Protein AF-A0A1G4Z8F6-F1 (afdb_monomer)

Radius of gyration: 38.04 Å; Cα contacts (8 Å, |Δi|>4): 157; chains: 1; bounding box: 76×49×114 Å

pLDDT: mean 83.74, std 16.03, range [34.31, 98.31]

Foldseek 3Di:
DDDDDDPPPPVPVVVVVLPPDDDPLRVLLVQLVVLVVVLVVQLVPLPPQVPDPLNVVCLVQADDDLVNPCLVVNLPFQAADDQSNLVSLVVVLVSCVVSLVSSLVSCVSNDVQSNVLSVVLNVQLVVLSVCSSVVVDGSSRSRVVVNVSVVVNVVSVVVVVVVSVVVSVVVSVVRVVVSVVVVVVVVVVVVVVVVVVVVVVVCVVVCPPWDWDWDDDDPDIDIDTD

Sequence (226 aa):
MISKRWWVGVFTLVSIALGGCATQAQRQFEHVQVQYQSALRTLGSCDPMDRSQALHRLKERFIVEADDPRVVEKLSLGAYATEQEAKDLIDISILRKPCDKLAIEAFSKVHPQYVVSLARIFSEADADLAKAINKDLTIGEVNQRTVDRLNAWQTEFAQIGQQIQSQLNHAHQDELLQRQNSARAVQNWAYQQQVLENQRQLSNATARPTTTNCHYIGNSFRCTHY

Mean predicted aligned error: 12.52 Å

Nearest PDB structures (foldseek):
  7sqc-assembly1_1V  TM=4.375E-01  e=7.684E+00  Chlamydomonas reinhardtii

Secondary structure (DSSP, 8-state):
-----SSSSSTTSTTTTTTSS--HHHHHHHHHHHHHHHHHHHHHT--SSTT-HHHHHHTTTS--STT-TTHHHHHT--PPPPHHHHHHHHHHHHHHHHHHHHHHHHHHTT-HHHHHHHHHHHHHHHHHHHHHHTTSS-HHHHHHHHHHHHHHHHHHHHHHHHHHHHHHHHHHHHHHHHHHHHHHHHHHHHHHHHHHHHHHHHHHHH-----EEEEEETTEEEEEE-

Structure (mmCIF, N/CA/C/O backbone):
data_AF-A0A1G4Z8F6-F1
#
_entry.id   AF-A0A1G4Z8F6-F1
#
loop_
_atom_site.group_PDB
_atom_site.id
_atom_site.type_symbol
_atom_site.label_atom_id
_atom_site.label_alt_id
_atom_site.label_comp_id
_atom_site.label_asym_id
_atom_site.label_entity_id
_atom_site.label_seq_id
_atom_site.pdbx_PDB_ins_code
_atom_site.Cartn_x
_atom_site.Cartn_y
_atom_site.Cartn_z
_atom_site.occupancy
_atom_site.B_iso_or_equiv
_atom_site.auth_seq_id
_atom_site.auth_comp_id
_atom_site.auth_asym_id
_atom_site.auth_atom_id
_atom_site.pdbx_PDB_model_num
ATOM 1 N N . MET A 1 1 ? 14.561 20.972 -73.703 1.00 36.50 1 MET A N 1
ATOM 2 C CA . MET A 1 1 ? 14.616 21.644 -72.384 1.00 36.50 1 MET A CA 1
ATOM 3 C C . MET A 1 1 ? 13.630 20.973 -71.432 1.00 36.50 1 MET A C 1
ATOM 5 O O . MET A 1 1 ? 12.502 21.426 -71.334 1.00 36.50 1 MET A O 1
ATOM 9 N N . ILE A 1 2 ? 14.012 19.872 -70.773 1.00 38.53 2 ILE A N 1
ATOM 10 C CA . ILE A 1 2 ? 13.225 19.233 -69.700 1.00 38.53 2 ILE A CA 1
ATOM 11 C C . ILE A 1 2 ? 14.199 18.633 -68.669 1.00 38.53 2 ILE A C 1
ATOM 13 O O . ILE A 1 2 ? 15.204 18.035 -69.042 1.00 38.53 2 ILE A O 1
ATOM 17 N N . SER A 1 3 ? 13.827 18.762 -67.392 1.00 36.28 3 SER A N 1
ATOM 18 C CA . SER A 1 3 ? 14.331 18.074 -66.188 1.00 36.28 3 SER A CA 1
ATOM 19 C C . SER A 1 3 ? 15.437 18.755 -65.357 1.00 36.28 3 SER A C 1
ATOM 21 O O . SER A 1 3 ? 16.631 18.548 -65.518 1.00 36.28 3 SER A O 1
ATOM 23 N N . LYS A 1 4 ? 14.996 19.526 -64.355 1.00 44.16 4 LYS A N 1
ATOM 24 C CA . LYS A 1 4 ? 15.721 19.805 -63.101 1.00 44.16 4 LYS A CA 1
ATOM 25 C C . LYS A 1 4 ? 14.684 20.042 -62.005 1.00 44.16 4 LYS A C 1
ATOM 27 O O . LYS A 1 4 ? 14.339 21.193 -61.754 1.00 44.16 4 LYS A O 1
ATOM 32 N N . ARG A 1 5 ? 14.098 18.985 -61.414 1.00 44.38 5 ARG A N 1
ATOM 33 C CA . ARG A 1 5 ? 13.187 19.169 -60.260 1.00 44.38 5 ARG A CA 1
ATOM 34 C C . ARG A 1 5 ? 12.750 17.923 -59.467 1.00 44.38 5 ARG A C 1
ATOM 36 O O . ARG A 1 5 ? 11.612 17.900 -59.042 1.00 44.38 5 ARG A O 1
ATOM 43 N N . TRP A 1 6 ? 13.576 16.892 -59.251 1.00 34.31 6 TRP A N 1
ATOM 44 C CA . TRP A 1 6 ? 13.072 15.665 -58.578 1.00 34.31 6 TRP A CA 1
ATOM 45 C C . TRP A 1 6 ? 14.003 14.966 -57.565 1.00 34.31 6 TRP A C 1
ATOM 47 O O . TRP A 1 6 ? 13.773 13.807 -57.257 1.00 34.31 6 TRP A O 1
ATOM 57 N N . TRP A 1 7 ? 15.018 15.630 -56.992 1.00 35.62 7 TRP A N 1
ATOM 58 C CA . TRP A 1 7 ? 15.974 14.939 -56.093 1.00 35.62 7 TRP A CA 1
ATOM 59 C C . TRP A 1 7 ? 16.218 15.559 -54.707 1.00 35.62 7 TRP A C 1
ATOM 61 O O . TRP A 1 7 ? 17.069 15.072 -53.976 1.00 35.62 7 TRP A O 1
ATOM 71 N N . VAL A 1 8 ? 15.463 16.584 -54.291 1.00 40.06 8 VAL A N 1
ATOM 72 C CA . VAL A 1 8 ? 15.670 17.225 -52.966 1.00 40.06 8 VAL A CA 1
ATOM 73 C C . VAL A 1 8 ? 14.607 16.831 -51.924 1.00 40.06 8 VAL A C 1
ATOM 75 O O . VAL A 1 8 ? 14.791 17.067 -50.739 1.00 40.06 8 VAL A O 1
ATOM 78 N N . GLY A 1 9 ? 13.516 16.164 -52.320 1.00 35.66 9 GLY A N 1
ATOM 79 C CA . GLY A 1 9 ? 12.379 15.903 -51.420 1.00 35.66 9 GLY A CA 1
ATOM 80 C C . GLY A 1 9 ? 12.461 14.651 -50.535 1.00 35.66 9 GLY A C 1
ATOM 81 O O . GLY A 1 9 ? 11.675 14.534 -49.603 1.00 35.66 9 GLY A O 1
ATOM 82 N N . VAL A 1 10 ? 13.371 13.707 -50.802 1.00 43.31 10 VAL A N 1
ATOM 83 C CA . VAL A 1 10 ? 13.348 12.387 -50.129 1.00 43.31 10 VAL A CA 1
ATOM 84 C C . VAL A 1 10 ? 14.277 12.319 -48.909 1.00 43.31 10 VAL A C 1
ATOM 86 O O . VAL A 1 10 ? 14.030 11.546 -47.988 1.00 43.31 10 VAL A O 1
ATOM 89 N N . PHE A 1 11 ? 15.303 13.172 -48.829 1.00 40.84 11 PHE A N 1
ATOM 90 C CA . PHE A 1 11 ? 16.294 13.097 -47.747 1.00 40.84 11 PHE A CA 1
ATOM 91 C C . PHE A 1 11 ? 15.869 13.765 -46.426 1.00 40.84 11 PHE A C 1
ATOM 93 O O . PHE A 1 11 ? 16.510 13.541 -45.405 1.00 40.84 11 PHE A O 1
ATOM 100 N N . THR A 1 12 ? 14.784 14.547 -46.401 1.00 42.94 12 THR A N 1
ATOM 101 C CA . THR A 1 12 ? 14.358 15.295 -45.197 1.00 42.94 12 THR A CA 1
ATOM 102 C C . THR A 1 12 ? 13.300 14.572 -44.350 1.00 42.94 12 THR A C 1
ATOM 104 O O . THR A 1 12 ? 13.063 14.964 -43.212 1.00 42.94 12 THR A O 1
ATOM 107 N N . LEU A 1 13 ? 12.683 13.497 -44.858 1.00 39.25 13 LEU A N 1
ATOM 108 C CA . LEU A 1 13 ? 11.606 12.770 -44.162 1.00 39.25 13 LEU A CA 1
ATOM 109 C C . LEU A 1 13 ? 12.101 11.666 -43.210 1.00 39.25 13 LEU A C 1
ATOM 111 O O . LEU A 1 13 ? 11.381 11.291 -42.288 1.00 39.25 13 LEU A O 1
ATOM 115 N N . VAL A 1 14 ? 13.336 11.177 -43.366 1.00 44.25 14 VAL A N 1
ATOM 116 C CA . VAL A 1 14 ? 13.886 10.100 -42.514 1.00 44.25 14 VAL A CA 1
ATOM 117 C C . VAL A 1 14 ? 14.400 10.631 -41.166 1.00 44.25 14 VAL A C 1
ATOM 119 O O . VAL A 1 14 ? 14.353 9.924 -40.162 1.00 44.25 14 VAL A O 1
ATOM 122 N N . SER A 1 15 ? 14.804 11.902 -41.094 1.00 44.25 15 SER A N 1
ATOM 123 C CA . SER A 1 15 ? 15.372 12.495 -39.872 1.00 44.25 15 SER A CA 1
ATOM 124 C C . SER A 1 15 ? 14.336 12.830 -38.787 1.00 44.25 15 SER A C 1
ATOM 126 O O . SER A 1 15 ? 14.709 13.016 -37.634 1.00 44.25 15 SER A O 1
ATOM 128 N N . ILE A 1 16 ? 13.039 12.878 -39.119 1.00 47.28 16 ILE A N 1
ATOM 129 C CA . ILE A 1 16 ? 11.958 13.194 -38.163 1.00 47.28 16 ILE A CA 1
ATOM 130 C C . ILE A 1 16 ? 11.390 11.919 -37.504 1.00 47.28 16 ILE A C 1
ATOM 132 O O . ILE A 1 16 ? 10.868 11.972 -36.392 1.00 47.28 16 ILE A O 1
ATOM 136 N N . ALA A 1 17 ? 11.564 10.744 -38.119 1.00 44.25 17 ALA A N 1
ATOM 137 C CA . ALA A 1 17 ? 11.010 9.487 -37.607 1.00 44.25 17 ALA A CA 1
ATOM 138 C C . ALA A 1 17 ? 11.728 8.938 -36.354 1.00 44.25 17 ALA A C 1
ATOM 140 O O . ALA A 1 17 ? 11.161 8.122 -35.632 1.00 44.25 17 ALA A O 1
ATOM 141 N N . LEU A 1 18 ? 12.954 9.387 -36.062 1.00 49.19 18 LEU A N 1
ATOM 142 C CA . LEU A 1 18 ? 13.759 8.857 -34.950 1.00 49.19 18 LEU A CA 1
ATOM 143 C C . LEU A 1 18 ? 13.675 9.688 -33.657 1.00 49.19 18 LEU A C 1
ATOM 145 O O . LEU A 1 18 ? 14.101 9.210 -32.607 1.00 49.19 18 LEU A O 1
ATOM 149 N N . GLY A 1 19 ? 13.108 10.900 -33.709 1.00 49.31 19 GLY A N 1
ATOM 150 C CA . GLY A 1 19 ? 13.048 11.821 -32.563 1.00 49.31 19 GLY A CA 1
ATOM 151 C C . GLY A 1 19 ? 11.685 11.947 -31.870 1.00 49.31 19 GLY A C 1
ATOM 152 O O . GLY A 1 19 ? 11.619 12.560 -30.811 1.00 49.31 19 GLY A O 1
ATOM 153 N N . GLY A 1 20 ? 10.602 11.409 -32.447 1.00 54.72 20 GLY A N 1
ATOM 154 C CA . GLY A 1 20 ? 9.230 11.761 -32.037 1.00 54.72 20 GLY A CA 1
ATOM 155 C C . GLY A 1 20 ? 8.443 10.719 -31.233 1.00 54.72 20 GLY A C 1
ATOM 156 O O . GLY A 1 20 ? 7.402 11.047 -30.673 1.00 54.72 20 GLY A O 1
ATOM 157 N N . CYS A 1 21 ? 8.894 9.465 -31.155 1.00 73.88 21 CYS A N 1
ATOM 158 C CA . CYS A 1 21 ? 8.175 8.432 -30.407 1.00 73.88 21 CYS A CA 1
ATOM 159 C C . CYS A 1 21 ? 8.712 8.346 -28.979 1.00 73.88 21 CYS A C 1
ATOM 161 O O . CYS A 1 21 ? 9.839 7.872 -28.785 1.00 73.88 21 CYS A O 1
ATOM 163 N N . ALA A 1 22 ? 7.884 8.756 -28.007 1.00 76.25 22 ALA A N 1
ATOM 164 C CA . ALA A 1 22 ? 8.103 8.496 -26.585 1.00 76.25 22 ALA A CA 1
ATOM 165 C C . ALA A 1 22 ? 8.594 7.058 -26.384 1.00 76.25 22 ALA A C 1
ATOM 167 O O . ALA A 1 22 ? 8.079 6.127 -27.019 1.00 76.25 22 ALA A O 1
ATOM 168 N N . THR A 1 23 ? 9.611 6.904 -25.541 1.00 82.12 23 THR A N 1
ATOM 169 C CA . THR A 1 23 ? 10.165 5.591 -25.188 1.00 82.12 23 THR A CA 1
ATOM 170 C C . THR A 1 23 ? 9.077 4.689 -24.617 1.00 82.12 23 THR A C 1
ATOM 172 O O . THR A 1 23 ? 8.078 5.166 -24.068 1.00 82.12 23 THR A O 1
ATOM 175 N N . GLN A 1 24 ? 9.250 3.376 -24.736 1.00 85.31 24 GLN A N 1
ATOM 176 C CA . GLN A 1 24 ? 8.315 2.427 -24.143 1.00 85.31 24 GLN A CA 1
ATOM 177 C C . GLN A 1 24 ? 8.219 2.644 -22.628 1.00 85.31 24 GLN A C 1
ATOM 179 O O . GLN A 1 24 ? 7.116 2.635 -22.085 1.00 85.31 24 GLN A O 1
ATOM 184 N N . ALA A 1 25 ? 9.348 2.934 -21.975 1.00 84.19 25 ALA A N 1
ATOM 185 C CA . ALA A 1 25 ? 9.399 3.264 -20.553 1.00 84.19 25 ALA A CA 1
ATOM 186 C C . ALA A 1 25 ? 8.560 4.508 -20.193 1.00 84.19 25 ALA A C 1
ATOM 188 O O . ALA A 1 25 ? 7.827 4.489 -19.207 1.00 84.19 25 ALA A O 1
ATOM 189 N N . GLN A 1 26 ? 8.588 5.567 -21.013 1.00 83.50 26 GLN A N 1
ATOM 190 C CA . GLN A 1 26 ? 7.748 6.759 -20.802 1.00 83.50 26 GLN A CA 1
ATOM 191 C C . GLN A 1 26 ? 6.253 6.441 -20.922 1.00 83.50 26 GLN A C 1
ATOM 193 O O . GLN A 1 26 ? 5.467 6.857 -20.076 1.00 83.50 26 GLN A O 1
ATOM 198 N N . ARG A 1 27 ? 5.856 5.646 -21.923 1.00 87.88 27 ARG A N 1
ATOM 199 C CA . ARG A 1 27 ? 4.452 5.224 -22.080 1.00 87.88 27 ARG A CA 1
ATOM 200 C C . ARG A 1 27 ? 3.987 4.350 -20.917 1.00 87.88 27 ARG A C 1
ATOM 202 O O . ARG A 1 27 ? 2.854 4.478 -20.464 1.00 87.88 27 ARG A O 1
ATOM 209 N N . GLN A 1 28 ? 4.856 3.464 -20.432 1.00 88.06 28 GLN A N 1
ATOM 210 C CA . GLN A 1 28 ? 4.577 2.643 -19.254 1.00 88.06 28 GLN A CA 1
ATOM 211 C C . GLN A 1 28 ? 4.426 3.500 -17.995 1.00 88.06 28 GLN A C 1
ATOM 213 O O . GLN A 1 28 ? 3.513 3.249 -17.214 1.00 88.06 28 GLN A O 1
ATOM 218 N N . PHE A 1 29 ? 5.253 4.534 -17.824 1.00 88.19 29 PHE A N 1
ATOM 219 C CA . PHE A 1 29 ? 5.122 5.469 -16.710 1.00 88.19 29 PHE A CA 1
ATOM 220 C C . PHE A 1 29 ? 3.769 6.191 -16.712 1.00 88.19 29 PHE A C 1
ATOM 222 O O . PHE A 1 29 ? 3.047 6.144 -15.717 1.00 88.19 29 PHE A O 1
ATOM 229 N N . GLU A 1 30 ? 3.393 6.796 -17.842 1.00 87.69 30 GLU A N 1
ATOM 230 C CA . GLU A 1 30 ? 2.097 7.470 -17.992 1.00 87.69 30 GLU A CA 1
ATOM 231 C C . GLU A 1 30 ? 0.934 6.512 -17.712 1.00 87.69 30 GLU A C 1
ATOM 233 O O . GLU A 1 30 ? -0.005 6.851 -16.991 1.00 87.69 30 GLU A O 1
ATOM 238 N N . HIS A 1 31 ? 1.021 5.284 -18.226 1.00 89.75 31 HIS A N 1
ATOM 239 C CA . HIS A 1 31 ? 0.018 4.254 -17.993 1.00 89.75 31 HIS A CA 1
ATOM 240 C C . HIS A 1 31 ? -0.116 3.902 -16.504 1.00 89.75 31 HIS A C 1
ATOM 242 O O . HIS A 1 31 ? -1.227 3.921 -15.973 1.00 89.75 31 HIS A O 1
ATOM 248 N N . VAL A 1 32 ? 0.998 3.646 -15.809 1.00 90.31 32 VAL A N 1
ATOM 249 C CA . VAL A 1 32 ? 1.000 3.357 -14.365 1.00 90.31 32 VAL A CA 1
ATOM 250 C C . VAL A 1 32 ? 0.423 4.530 -13.575 1.00 90.31 32 VAL A C 1
ATOM 252 O O . VAL A 1 32 ? -0.400 4.319 -12.686 1.00 90.31 32 VAL A O 1
ATOM 255 N N . GLN A 1 33 ? 0.790 5.767 -13.914 1.00 90.19 33 GLN A N 1
ATOM 256 C CA . GLN A 1 33 ? 0.286 6.959 -13.234 1.00 90.19 33 GLN A CA 1
ATOM 257 C C . GLN A 1 33 ? -1.235 7.111 -13.395 1.00 90.19 33 GLN A C 1
ATOM 259 O O . GLN A 1 33 ? -1.940 7.365 -12.414 1.00 90.19 33 GLN A O 1
ATOM 264 N N . VAL A 1 34 ? -1.760 6.911 -14.608 1.00 92.69 34 VAL A N 1
ATOM 265 C CA . VAL A 1 34 ? -3.205 6.957 -14.882 1.00 92.69 34 VAL A CA 1
ATOM 266 C C . VAL A 1 34 ? -3.942 5.854 -14.124 1.00 92.69 34 VAL A C 1
ATOM 268 O O . VAL A 1 34 ? -4.975 6.116 -13.500 1.00 92.69 34 VAL A O 1
ATOM 271 N N . GLN A 1 35 ? -3.412 4.629 -14.131 1.00 93.62 35 GLN A N 1
ATOM 272 C CA . GLN A 1 35 ? -3.999 3.514 -13.390 1.00 93.62 35 GLN A CA 1
ATOM 273 C C . GLN A 1 35 ? -3.978 3.763 -11.881 1.00 93.62 35 GLN A C 1
ATOM 275 O O . GLN A 1 35 ? -4.981 3.512 -11.217 1.00 93.62 35 GLN A O 1
ATOM 280 N N . TYR A 1 36 ? -2.886 4.310 -11.345 1.00 92.88 36 TYR A N 1
ATOM 281 C CA . TYR A 1 36 ? -2.763 4.652 -9.931 1.00 92.88 36 TYR A CA 1
ATOM 282 C C .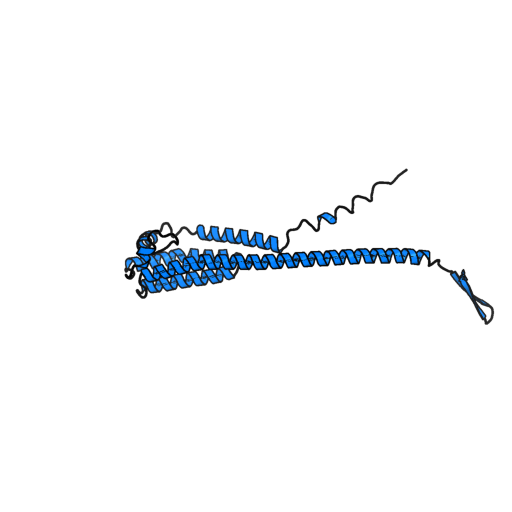 TYR A 1 36 ? -3.791 5.711 -9.515 1.00 92.88 36 TYR A C 1
ATOM 284 O O . TYR A 1 36 ? -4.534 5.515 -8.555 1.00 92.88 36 TYR A O 1
ATOM 292 N N . GLN A 1 37 ? -3.930 6.794 -10.285 1.00 92.69 37 GLN A N 1
ATOM 293 C CA . GLN A 1 37 ? -4.963 7.808 -10.037 1.00 92.69 37 GLN A CA 1
ATOM 294 C C . GLN A 1 37 ? -6.384 7.245 -10.175 1.00 92.69 37 GLN A C 1
ATOM 296 O O . GLN A 1 37 ? -7.298 7.652 -9.456 1.00 92.69 37 GLN A O 1
ATOM 301 N N . SER A 1 38 ? -6.602 6.312 -11.104 1.00 93.06 38 SER A N 1
ATOM 302 C CA . SER A 1 38 ? -7.876 5.599 -11.221 1.00 93.06 38 SER A CA 1
ATOM 303 C C . SER A 1 38 ? -8.148 4.719 -10.000 1.00 93.06 38 SER A C 1
ATOM 305 O O . SER A 1 38 ? -9.281 4.681 -9.521 1.00 93.06 38 SER A O 1
ATOM 307 N N . ALA A 1 39 ? -7.129 4.034 -9.480 1.00 92.56 39 ALA A N 1
ATOM 308 C CA . ALA A 1 39 ? -7.248 3.190 -8.300 1.00 92.56 39 ALA A CA 1
ATOM 309 C C . ALA A 1 39 ? -7.562 4.013 -7.044 1.00 92.56 39 ALA A C 1
ATOM 311 O O . ALA A 1 39 ? -8.483 3.664 -6.310 1.00 92.56 39 ALA A O 1
ATOM 312 N N . LEU A 1 40 ? -6.900 5.161 -6.860 1.00 90.50 40 LEU A N 1
ATOM 313 C CA . LEU A 1 40 ? -7.207 6.097 -5.774 1.00 90.50 40 LEU A CA 1
ATOM 314 C C . LEU A 1 40 ? -8.648 6.617 -5.833 1.00 90.50 40 LEU A C 1
ATOM 316 O O . LEU A 1 40 ? -9.338 6.629 -4.817 1.00 90.50 40 LEU A O 1
ATOM 320 N N . ARG A 1 41 ? -9.137 6.998 -7.021 1.00 89.44 41 ARG A N 1
ATOM 321 C CA . ARG A 1 41 ? -10.541 7.415 -7.196 1.00 89.44 41 ARG A CA 1
ATOM 322 C C . ARG A 1 41 ? -11.521 6.291 -6.876 1.00 89.44 41 ARG A C 1
ATOM 324 O O . ARG A 1 41 ? -12.552 6.540 -6.265 1.00 89.44 41 ARG A O 1
ATOM 331 N N . THR A 1 42 ? -11.186 5.065 -7.270 1.00 87.81 42 THR A N 1
ATOM 332 C CA . THR A 1 42 ? -12.010 3.885 -6.987 1.00 87.81 42 THR A CA 1
ATOM 333 C C . THR A 1 42 ? -12.106 3.645 -5.479 1.00 87.81 42 THR A C 1
ATOM 335 O O . THR A 1 42 ? -13.205 3.468 -4.959 1.00 87.81 42 THR A O 1
ATOM 338 N N . LEU A 1 43 ? -10.980 3.724 -4.765 1.00 84.06 43 LEU A N 1
ATOM 339 C CA . LEU A 1 43 ? -10.944 3.617 -3.308 1.00 84.06 43 LEU A CA 1
ATOM 340 C C . LEU A 1 43 ? -11.783 4.717 -2.637 1.00 84.06 43 LEU A C 1
ATOM 342 O O . LEU A 1 43 ? -12.622 4.410 -1.797 1.00 84.06 43 LEU A O 1
ATOM 346 N N . GLY A 1 44 ? -11.611 5.976 -3.055 1.00 80.94 44 GLY A N 1
ATOM 347 C CA . GLY A 1 44 ? -12.363 7.113 -2.510 1.00 80.94 44 GLY A CA 1
ATOM 348 C C . GLY A 1 44 ? -13.860 7.104 -2.837 1.00 80.94 44 GLY A C 1
ATOM 349 O O . GLY A 1 44 ? -14.631 7.781 -2.174 1.00 80.94 44 GLY A O 1
ATOM 350 N N . SER A 1 45 ? -14.293 6.334 -3.841 1.00 80.06 45 SER A N 1
ATOM 351 C CA . SER A 1 45 ? -15.713 6.190 -4.190 1.00 80.06 45 SER A CA 1
ATOM 352 C C . SER A 1 45 ? -16.466 5.171 -3.331 1.00 80.06 45 SER A C 1
ATOM 354 O O . SER A 1 45 ? -17.685 5.042 -3.463 1.00 80.06 45 SER A O 1
ATOM 356 N N . CYS A 1 46 ? -15.768 4.439 -2.457 1.00 77.38 46 CYS A N 1
ATOM 357 C CA . CYS A 1 46 ? -16.416 3.500 -1.555 1.00 77.38 46 CYS A CA 1
ATOM 358 C C . CYS A 1 46 ? -17.014 4.244 -0.347 1.00 77.38 46 CYS A C 1
ATOM 360 O O . CYS A 1 46 ? -16.397 4.339 0.708 1.00 77.38 46 CYS A O 1
ATOM 362 N N . ASP A 1 47 ? -18.242 4.748 -0.524 1.00 67.06 47 ASP A N 1
ATOM 363 C CA . ASP A 1 47 ? -19.026 5.557 0.434 1.00 67.06 47 ASP A CA 1
ATOM 364 C C . ASP A 1 47 ? -20.018 4.774 1.352 1.00 67.06 47 ASP A C 1
ATOM 366 O O . ASP A 1 47 ? -20.939 5.382 1.899 1.00 67.06 47 ASP A O 1
ATOM 370 N N . PRO A 1 48 ? -19.958 3.436 1.576 1.00 64.38 48 PRO A N 1
ATOM 371 C CA . PRO A 1 48 ? -20.921 2.823 2.497 1.00 64.38 48 PRO A CA 1
ATOM 372 C C . PRO A 1 48 ? -20.621 3.166 3.968 1.00 64.38 48 PRO A C 1
ATOM 374 O O . PRO A 1 48 ? -21.492 3.008 4.822 1.00 64.38 48 PRO A O 1
ATOM 377 N N . MET A 1 49 ? -19.400 3.622 4.275 1.00 69.94 49 MET A N 1
ATOM 378 C CA . MET A 1 49 ? -18.929 3.832 5.645 1.00 69.94 49 MET A CA 1
ATOM 379 C C . MET A 1 49 ? -19.318 5.195 6.231 1.00 69.94 49 MET A C 1
ATOM 381 O O . MET A 1 49 ? -19.750 5.234 7.383 1.00 69.94 49 MET A O 1
ATOM 385 N N . ASP A 1 50 ? -19.258 6.282 5.457 1.00 70.94 50 ASP A N 1
ATOM 386 C CA . ASP A 1 50 ? -19.474 7.648 5.970 1.00 70.94 50 ASP A CA 1
ATOM 387 C C . ASP A 1 50 ? -20.913 7.916 6.426 1.00 70.94 50 ASP A C 1
ATOM 389 O O . ASP A 1 50 ? -21.174 8.853 7.176 1.00 70.94 50 ASP A O 1
ATOM 393 N N . ARG A 1 51 ? -21.859 7.061 6.023 1.00 77.12 51 ARG A N 1
ATOM 394 C CA . ARG A 1 51 ? -23.273 7.136 6.428 1.00 77.12 51 ARG A CA 1
ATOM 395 C C . ARG A 1 51 ? -23.628 6.174 7.560 1.00 77.12 51 ARG A C 1
ATOM 397 O O . ARG A 1 51 ? -24.784 6.119 7.983 1.00 77.12 51 ARG A O 1
ATOM 404 N N . SER A 1 52 ? -22.669 5.380 8.033 1.00 86.00 52 SER A N 1
ATOM 405 C CA . SER A 1 52 ? -22.922 4.363 9.047 1.00 86.00 52 SER A CA 1
ATOM 406 C C . SER A 1 52 ? -23.001 4.979 10.442 1.00 86.00 52 SER A C 1
ATOM 408 O O . SER A 1 52 ? -22.031 5.530 10.961 1.00 86.00 52 SER A O 1
ATOM 410 N N . GLN A 1 53 ? -24.145 4.808 11.111 1.00 90.50 53 GLN A N 1
ATOM 411 C CA . GLN A 1 53 ? -24.279 5.181 12.523 1.00 90.50 53 GLN A CA 1
ATOM 412 C C . GLN A 1 53 ? -23.300 4.418 13.426 1.00 90.50 53 GLN A C 1
ATOM 414 O O . GLN A 1 53 ? -22.854 4.967 14.431 1.00 90.50 53 GLN A O 1
ATOM 419 N N . ALA A 1 54 ? -22.951 3.176 13.067 1.00 91.50 54 ALA A N 1
ATOM 420 C CA . ALA A 1 54 ? -21.941 2.401 13.783 1.00 91.50 54 ALA A CA 1
ATOM 421 C C . ALA A 1 54 ? -20.572 3.092 13.709 1.00 91.50 54 ALA A C 1
ATOM 423 O O . ALA A 1 54 ? -19.897 3.226 14.727 1.00 91.50 54 ALA A O 1
ATOM 424 N N . LEU A 1 55 ? -20.201 3.631 12.540 1.00 90.50 55 LEU A N 1
ATOM 425 C CA . LEU A 1 55 ? -18.949 4.370 12.392 1.00 90.50 55 LEU A CA 1
ATOM 426 C C . LEU A 1 55 ? -18.941 5.635 13.248 1.00 90.50 55 LEU A C 1
ATOM 428 O O . LEU A 1 55 ? -17.959 5.900 13.934 1.00 90.50 55 LEU A O 1
ATOM 432 N N . HIS A 1 56 ? -20.038 6.396 13.237 1.00 90.31 56 HIS A N 1
ATOM 433 C CA . HIS A 1 56 ? -20.156 7.606 14.050 1.00 90.31 56 HIS A CA 1
ATOM 434 C C . HIS A 1 56 ? -19.976 7.323 15.544 1.00 90.31 56 HIS A C 1
ATOM 436 O O . HIS A 1 56 ? -19.263 8.065 16.211 1.00 90.31 56 HIS A O 1
ATOM 442 N N . ARG A 1 57 ? -20.561 6.236 16.063 1.00 93.06 57 ARG A N 1
ATOM 443 C CA . ARG A 1 57 ? -20.363 5.836 17.464 1.00 93.06 57 ARG A CA 1
ATOM 444 C C . ARG A 1 57 ? -18.925 5.413 17.740 1.00 93.06 57 ARG A C 1
ATOM 446 O O . ARG A 1 57 ? -18.350 5.832 18.740 1.00 93.06 57 ARG A O 1
ATOM 453 N N . LEU A 1 58 ? -18.323 4.629 16.846 1.00 93.88 58 LEU A N 1
ATOM 454 C CA . LEU A 1 58 ? -16.934 4.198 17.001 1.00 93.88 58 LEU A CA 1
ATOM 455 C C . LEU A 1 58 ? -15.956 5.375 16.974 1.00 93.88 58 LEU A C 1
ATOM 457 O O . LEU A 1 58 ? -15.004 5.371 17.752 1.00 93.88 58 LEU A O 1
ATOM 461 N N . LYS A 1 59 ? -16.213 6.411 16.163 1.00 93.31 59 LYS A N 1
ATOM 462 C CA . LYS A 1 59 ? -15.396 7.636 16.098 1.00 93.31 59 LYS A CA 1
ATOM 463 C C . LYS A 1 59 ? -15.290 8.380 17.435 1.00 93.31 59 LYS A C 1
ATOM 465 O O . LYS A 1 59 ? -14.403 9.214 17.564 1.00 93.31 59 LYS A O 1
ATOM 470 N N . GLU A 1 60 ? -16.099 8.082 18.449 1.00 94.06 60 GLU A N 1
ATOM 471 C CA . GLU A 1 60 ? -15.922 8.684 19.778 1.00 94.06 60 GLU A CA 1
ATOM 472 C C . GLU A 1 60 ? -14.676 8.169 20.507 1.00 94.06 60 GLU A C 1
ATOM 474 O O . GLU A 1 60 ? -14.026 8.919 21.236 1.00 94.06 60 GLU A O 1
ATOM 479 N N . ARG A 1 61 ? -14.312 6.896 20.308 1.00 95.62 61 ARG A N 1
ATOM 480 C CA . ARG A 1 61 ? -13.256 6.223 21.092 1.00 95.62 61 ARG A CA 1
ATOM 481 C C . ARG A 1 61 ? -12.190 5.549 20.239 1.00 95.62 61 ARG A C 1
ATOM 483 O O . ARG A 1 61 ? -11.056 5.405 20.690 1.00 95.62 61 ARG A O 1
ATOM 490 N N . PHE A 1 62 ? -12.519 5.192 19.005 1.00 95.88 62 PHE A N 1
ATOM 491 C CA . PHE A 1 62 ? -11.592 4.624 18.039 1.00 95.88 62 PHE A CA 1
ATOM 492 C C . PHE A 1 62 ? -11.055 5.696 17.091 1.00 95.88 62 PHE A C 1
ATOM 494 O O . PHE A 1 62 ? -11.738 6.673 16.763 1.00 95.88 62 PHE A O 1
ATOM 501 N N . ILE A 1 63 ? -9.814 5.503 16.658 1.00 93.94 63 ILE A N 1
ATOM 502 C CA . ILE A 1 63 ? -9.188 6.260 15.578 1.00 93.94 63 ILE A CA 1
ATOM 503 C C . ILE A 1 63 ? -9.543 5.566 14.267 1.00 93.94 63 ILE A C 1
ATOM 505 O O . ILE A 1 63 ? -9.262 4.383 14.084 1.00 93.94 63 ILE A O 1
ATOM 509 N N . VAL A 1 64 ? -10.172 6.308 13.361 1.00 86.00 64 VAL A N 1
ATOM 510 C CA . VAL A 1 64 ? -10.565 5.818 12.028 1.00 86.00 64 VAL A CA 1
ATOM 511 C C . VAL A 1 64 ? -9.753 6.509 10.929 1.00 86.00 64 VAL A C 1
ATOM 513 O O . VAL A 1 64 ? -9.483 5.914 9.889 1.00 86.00 64 VAL A O 1
ATOM 516 N N . GLU A 1 65 ? -9.329 7.746 11.181 1.00 84.00 65 GLU A N 1
ATOM 517 C CA . GLU A 1 65 ? -8.639 8.628 10.239 1.00 84.00 65 GLU A CA 1
ATOM 518 C C . GLU A 1 65 ? -7.290 9.063 10.826 1.00 84.00 65 GLU A C 1
ATOM 520 O O . GLU A 1 65 ? -7.102 9.078 12.043 1.00 84.00 65 GLU A O 1
ATOM 525 N N . ALA A 1 66 ? -6.325 9.379 9.960 1.00 77.94 66 ALA A N 1
ATOM 526 C CA . ALA A 1 66 ? -4.960 9.702 10.384 1.00 77.94 66 ALA A CA 1
ATOM 527 C C . ALA A 1 66 ? -4.850 11.073 11.077 1.00 77.94 66 ALA A C 1
ATOM 529 O O . ALA A 1 66 ? -3.934 11.290 11.866 1.00 77.94 66 ALA A O 1
ATOM 530 N N . ASP A 1 67 ? -5.771 11.988 10.788 1.00 85.06 67 ASP A N 1
ATOM 531 C CA . ASP A 1 67 ? -5.821 13.369 11.271 1.00 85.06 67 ASP A CA 1
ATOM 532 C C . ASP A 1 67 ? -6.813 13.570 12.430 1.00 85.06 67 ASP A C 1
ATOM 534 O O . ASP A 1 67 ? -7.286 14.680 12.673 1.00 85.06 67 ASP A O 1
ATOM 538 N N . ASP A 1 68 ? -7.102 12.504 13.185 1.00 88.75 68 ASP A N 1
ATOM 539 C CA . ASP A 1 68 ? -8.000 12.558 14.337 1.00 88.75 68 ASP A CA 1
ATOM 540 C C . ASP A 1 68 ? -7.520 13.588 15.389 1.00 88.75 68 ASP A C 1
ATOM 542 O O . ASP A 1 68 ? -6.448 13.418 15.987 1.00 88.75 68 ASP A O 1
ATOM 546 N N . PRO A 1 69 ? -8.308 14.641 15.690 1.00 91.06 69 PRO A N 1
ATOM 547 C CA . PRO A 1 69 ? -7.883 15.712 16.592 1.00 91.06 69 PRO A CA 1
ATOM 548 C C . PRO A 1 69 ? -7.743 15.251 18.050 1.00 91.06 69 PRO A C 1
ATOM 550 O O . PRO A 1 69 ? -7.115 15.937 18.857 1.00 91.06 69 PRO A O 1
ATOM 553 N N . ARG A 1 70 ? -8.320 14.095 18.405 1.00 93.56 70 ARG A N 1
ATOM 554 C CA . ARG A 1 70 ? -8.281 13.502 19.749 1.00 93.56 70 ARG A CA 1
ATOM 555 C C . ARG A 1 70 ? -7.333 12.305 19.816 1.00 93.56 70 ARG A C 1
ATOM 557 O O . ARG A 1 70 ? -7.431 11.511 20.749 1.00 93.56 70 ARG A O 1
ATOM 564 N N . VAL A 1 71 ? -6.391 12.176 18.874 1.00 94.25 71 VAL A N 1
ATOM 565 C CA . VAL A 1 71 ? -5.444 11.048 18.809 1.00 94.25 71 VAL A CA 1
ATOM 566 C C . VAL A 1 71 ? -4.755 10.774 20.150 1.00 94.25 71 VAL A C 1
ATOM 568 O O . VAL A 1 71 ? -4.806 9.650 20.635 1.00 94.25 71 VAL A O 1
ATOM 571 N N . VAL A 1 72 ? -4.203 11.795 20.816 1.00 94.44 72 VAL A N 1
ATOM 572 C CA . VAL A 1 72 ? -3.487 11.632 22.098 1.00 94.44 72 VAL A CA 1
ATOM 573 C C . VAL A 1 72 ? -4.401 11.078 23.192 1.00 94.44 72 VAL A C 1
ATOM 575 O O . VAL A 1 72 ? -4.016 10.169 23.925 1.00 94.44 72 VAL A O 1
ATOM 578 N N . GLU A 1 73 ? -5.625 11.596 23.285 1.00 96.31 73 GLU A N 1
ATOM 579 C CA . GLU A 1 73 ? -6.617 11.128 24.252 1.00 96.31 73 GLU A CA 1
ATOM 580 C C . GLU A 1 73 ? -6.993 9.668 23.972 1.00 96.31 73 GLU A C 1
ATOM 582 O O . GLU A 1 73 ? -6.931 8.816 24.859 1.00 96.31 73 GLU A O 1
ATOM 587 N N . LYS A 1 74 ? -7.319 9.358 22.716 1.00 96.75 74 LYS A N 1
ATOM 588 C CA . LYS A 1 74 ? -7.761 8.031 22.283 1.00 96.75 74 LYS A CA 1
ATOM 589 C C . LYS A 1 74 ? -6.683 6.955 22.412 1.00 96.75 74 LYS A C 1
ATOM 591 O O . LYS A 1 74 ? -7.017 5.802 22.687 1.00 96.75 74 LYS A O 1
ATOM 596 N N . LEU A 1 75 ? -5.408 7.309 22.253 1.00 96.75 75 LEU A N 1
ATOM 597 C CA . LEU A 1 75 ? -4.277 6.403 22.488 1.00 96.75 75 LEU A CA 1
ATOM 598 C C . LEU A 1 75 ? -4.118 6.035 23.970 1.00 96.75 75 LEU A C 1
ATOM 600 O O . LEU A 1 75 ? -3.647 4.947 24.284 1.00 96.75 75 LEU A O 1
ATOM 604 N N . SER A 1 76 ? -4.550 6.903 24.888 1.00 96.81 76 SER A N 1
ATOM 605 C CA . SER A 1 76 ? -4.448 6.658 26.335 1.00 96.81 76 SER A CA 1
ATOM 606 C C . SER A 1 76 ? -5.578 5.788 26.913 1.00 96.81 76 SER A C 1
ATOM 608 O O . SER A 1 76 ? -5.572 5.466 28.102 1.00 96.81 76 SER A O 1
ATOM 610 N N . LEU A 1 77 ? -6.561 5.393 26.094 1.00 96.81 77 LEU A N 1
ATOM 611 C CA . LEU A 1 77 ? -7.735 4.641 26.541 1.00 96.81 77 LEU A CA 1
ATOM 612 C C . LEU A 1 77 ? -7.394 3.190 26.926 1.00 96.81 77 LEU A C 1
ATOM 614 O O . LEU A 1 77 ? -7.467 2.282 26.105 1.00 96.81 77 LEU A O 1
ATOM 618 N N . GLY A 1 78 ? -7.144 2.939 28.212 1.00 96.94 78 GLY A N 1
ATOM 619 C CA . GLY A 1 78 ? -6.927 1.589 28.763 1.00 96.94 78 GLY A CA 1
ATOM 620 C C . GLY A 1 78 ? -8.185 0.717 28.912 1.00 96.94 78 GLY A C 1
ATOM 621 O O . GLY A 1 78 ? -8.141 -0.331 29.548 1.00 96.94 78 GLY A O 1
ATOM 622 N N . ALA A 1 79 ? -9.328 1.153 28.383 1.00 97.19 79 ALA A N 1
ATOM 623 C CA . ALA A 1 79 ? -10.587 0.418 28.464 1.00 97.19 79 ALA A CA 1
ATOM 624 C C . ALA A 1 79 ? -10.756 -0.538 27.275 1.00 97.19 79 ALA A C 1
ATOM 626 O O . ALA A 1 79 ? -10.331 -0.237 26.161 1.00 97.19 79 ALA A O 1
ATOM 627 N N . TYR A 1 80 ? -11.437 -1.660 27.498 1.00 98.25 80 TYR A N 1
ATOM 628 C CA . TYR A 1 80 ? -11.844 -2.584 26.438 1.00 98.25 80 TYR A CA 1
ATOM 629 C C . TYR A 1 80 ? -13.102 -2.100 25.706 1.00 98.25 80 TYR A C 1
ATOM 631 O O . TYR A 1 80 ? -13.854 -1.262 26.222 1.00 98.25 80 TYR A O 1
ATOM 639 N N . ALA A 1 81 ? -13.346 -2.663 24.519 1.00 97.06 81 ALA A N 1
ATOM 640 C CA . ALA A 1 81 ? -14.585 -2.453 23.783 1.00 97.06 81 ALA A CA 1
ATOM 641 C C . ALA A 1 81 ? -15.797 -2.952 24.592 1.00 97.06 81 ALA A C 1
ATOM 643 O O . ALA A 1 81 ? -15.794 -4.037 25.186 1.00 97.06 81 ALA A O 1
ATOM 644 N N . THR A 1 82 ? -16.848 -2.139 24.615 1.00 97.69 82 THR A N 1
ATOM 645 C CA . THR A 1 82 ? -18.174 -2.520 25.106 1.00 97.69 82 THR A CA 1
ATOM 646 C C . THR A 1 82 ? -18.834 -3.502 24.139 1.00 97.69 82 THR A C 1
ATOM 648 O O . THR A 1 82 ? -18.434 -3.627 22.984 1.00 97.69 82 THR A O 1
ATOM 651 N N . GLU A 1 83 ? -19.890 -4.188 24.578 1.00 96.56 83 GLU A N 1
ATOM 652 C CA . GLU A 1 83 ? -20.642 -5.090 23.692 1.00 96.56 83 GLU A CA 1
ATOM 653 C C . GLU A 1 83 ? -21.259 -4.363 22.492 1.00 96.56 83 GLU A C 1
ATOM 655 O O . GLU A 1 83 ? -21.339 -4.929 21.404 1.00 96.56 83 GLU A O 1
ATOM 660 N N . GLN A 1 84 ? -21.684 -3.108 22.675 1.00 96.25 84 GLN A N 1
ATOM 661 C CA . GLN A 1 84 ? -22.214 -2.306 21.576 1.00 96.25 84 GLN A CA 1
ATOM 662 C C . GLN A 1 84 ? -21.112 -1.935 20.581 1.00 96.25 84 GLN A C 1
ATOM 664 O O . GLN A 1 84 ? -21.314 -2.074 19.381 1.00 96.25 84 GLN A O 1
ATOM 669 N N . GLU A 1 85 ? -19.935 -1.530 21.062 1.00 96.69 85 GLU A N 1
ATOM 670 C CA . GLU A 1 85 ? -18.791 -1.242 20.190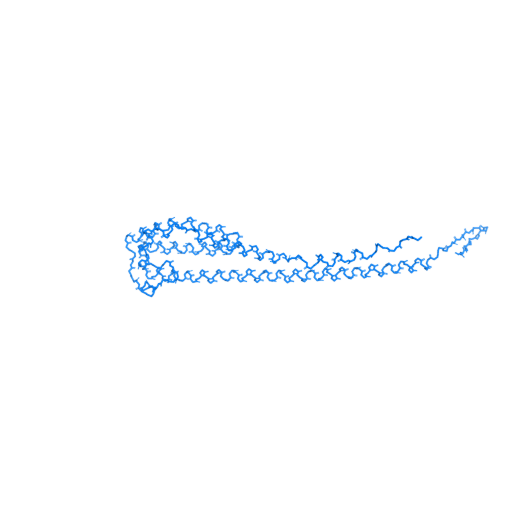 1.00 96.69 85 GLU A CA 1
ATOM 671 C C . GLU A 1 85 ? -18.310 -2.498 19.463 1.00 96.69 85 GLU A C 1
ATOM 673 O O . GLU A 1 85 ? -17.984 -2.425 18.288 1.00 96.69 85 GLU A O 1
ATOM 678 N N . ALA A 1 86 ? -18.321 -3.665 20.112 1.00 96.69 86 ALA A N 1
ATOM 679 C CA . ALA A 1 86 ? -17.995 -4.927 19.456 1.00 96.69 86 ALA A CA 1
ATOM 680 C C . ALA A 1 86 ? -18.957 -5.239 18.295 1.00 96.69 86 ALA A C 1
ATOM 682 O O . ALA A 1 86 ? -18.510 -5.650 17.225 1.00 96.69 86 ALA A O 1
ATOM 683 N N . LYS A 1 87 ? -20.265 -4.993 18.468 1.00 96.06 87 LYS A N 1
ATOM 684 C CA . LYS A 1 87 ? -21.252 -5.105 17.377 1.00 96.06 87 LYS A CA 1
ATOM 685 C C . LYS A 1 87 ? -20.985 -4.086 16.272 1.00 96.06 87 LYS A C 1
ATOM 687 O O . LYS A 1 87 ? -20.928 -4.463 15.108 1.00 96.06 87 LYS A O 1
ATOM 692 N N . ASP A 1 88 ? -20.743 -2.830 16.640 1.00 95.31 88 ASP A N 1
ATOM 693 C CA . ASP A 1 88 ? -20.454 -1.761 15.682 1.00 95.31 88 ASP A CA 1
ATOM 694 C C . ASP A 1 88 ? -19.177 -2.063 14.869 1.00 95.31 88 ASP A C 1
ATOM 696 O O . ASP A 1 88 ? -19.132 -1.817 13.665 1.00 95.31 88 ASP A O 1
ATOM 700 N N . LEU A 1 89 ? -18.148 -2.645 15.498 1.00 93.75 89 LEU A N 1
ATOM 701 C CA . LEU A 1 89 ? -16.911 -3.088 14.846 1.00 93.75 89 LEU A CA 1
ATOM 702 C C . LEU A 1 89 ? -17.176 -4.200 13.819 1.00 93.75 89 LEU A C 1
ATOM 704 O O . LEU A 1 89 ? -16.629 -4.158 12.715 1.00 93.75 89 LEU A O 1
ATOM 708 N N . ILE A 1 90 ? -18.033 -5.170 14.151 1.00 93.75 90 ILE A N 1
ATOM 709 C CA . ILE A 1 90 ? -18.449 -6.233 13.222 1.00 93.75 90 ILE A CA 1
ATOM 710 C C . ILE A 1 90 ? -19.215 -5.637 12.037 1.00 93.75 90 ILE A C 1
ATOM 712 O O . ILE A 1 90 ? -18.885 -5.937 10.888 1.00 93.75 90 ILE A O 1
ATOM 716 N N . ASP A 1 91 ? -20.186 -4.761 12.300 1.00 92.19 91 ASP A N 1
ATOM 717 C CA . ASP A 1 91 ? -20.999 -4.122 11.261 1.00 92.19 91 ASP A CA 1
ATOM 718 C C . ASP A 1 91 ? -20.122 -3.332 10.283 1.00 92.19 91 ASP A C 1
ATOM 720 O O . ASP A 1 91 ? -20.259 -3.454 9.062 1.00 92.19 91 ASP A O 1
ATOM 724 N N . ILE A 1 92 ? -19.160 -2.569 10.806 1.00 90.06 92 ILE A N 1
ATOM 725 C CA . ILE A 1 92 ? -18.200 -1.834 9.983 1.00 90.06 92 ILE A CA 1
ATOM 726 C C . ILE A 1 92 ? -17.275 -2.766 9.204 1.00 90.06 92 ILE A C 1
ATOM 728 O O . ILE A 1 92 ? -17.025 -2.507 8.027 1.00 90.06 92 ILE A O 1
ATOM 732 N N . SER A 1 93 ? -16.797 -3.858 9.803 1.00 90.00 93 SER A N 1
ATOM 733 C CA . SER A 1 93 ? -15.976 -4.841 9.088 1.00 90.00 93 SER A CA 1
ATOM 734 C C . SER A 1 93 ? -16.719 -5.412 7.877 1.00 90.00 93 SER A C 1
ATOM 736 O O . SER A 1 93 ? -16.180 -5.418 6.768 1.00 90.00 93 SER A O 1
ATOM 738 N N . ILE A 1 94 ? -17.987 -5.799 8.055 1.00 90.12 94 ILE A N 1
ATOM 739 C CA . ILE A 1 94 ? -18.841 -6.323 6.979 1.00 90.12 94 ILE A CA 1
ATOM 740 C C . ILE A 1 94 ? -19.045 -5.273 5.881 1.00 90.12 94 ILE A C 1
ATOM 742 O O . ILE A 1 94 ? -18.886 -5.586 4.699 1.00 90.12 94 ILE A O 1
ATOM 746 N N . LEU A 1 95 ? -19.348 -4.026 6.257 1.00 88.50 95 LEU A N 1
ATOM 747 C CA . LEU A 1 95 ? -19.534 -2.923 5.308 1.00 88.50 95 LEU A CA 1
ATOM 748 C C . LEU A 1 95 ? -18.253 -2.576 4.537 1.00 88.50 95 LEU A C 1
ATOM 750 O O . LEU A 1 95 ? -18.328 -2.136 3.390 1.00 88.50 95 LEU A O 1
ATOM 754 N N . ARG A 1 96 ? -17.083 -2.792 5.144 1.00 88.19 96 ARG A N 1
ATOM 755 C CA . ARG A 1 96 ? -15.780 -2.475 4.558 1.00 88.19 96 ARG A CA 1
ATOM 756 C C . ARG A 1 96 ? -15.277 -3.536 3.576 1.00 88.19 96 ARG A C 1
ATOM 758 O O . ARG A 1 96 ? -14.600 -3.180 2.613 1.00 88.19 96 ARG A O 1
ATOM 765 N N . LYS A 1 97 ? -15.627 -4.819 3.744 1.00 90.06 97 LYS A N 1
ATOM 766 C CA . LYS A 1 97 ? -15.116 -5.911 2.882 1.00 90.06 97 LYS A CA 1
ATOM 767 C C . LYS A 1 97 ? -15.263 -5.682 1.373 1.00 90.06 97 LYS A C 1
ATOM 769 O O . LYS A 1 97 ? -14.305 -5.963 0.647 1.00 90.06 97 LYS A O 1
ATOM 774 N N . PRO A 1 98 ? -16.397 -5.169 0.861 1.00 90.25 98 PRO A N 1
ATOM 775 C CA . PRO A 1 98 ? -16.510 -4.834 -0.555 1.00 90.25 98 PRO A CA 1
ATOM 776 C C . PRO A 1 98 ? -15.505 -3.761 -0.995 1.00 90.25 98 PRO A C 1
ATOM 778 O O . PRO A 1 98 ? -14.947 -3.875 -2.085 1.00 90.25 98 PRO A O 1
ATOM 781 N N . CYS A 1 99 ? -15.232 -2.764 -0.147 1.00 89.81 99 CYS A N 1
ATOM 782 C CA . CYS A 1 99 ? -14.246 -1.716 -0.412 1.00 89.81 99 CYS A CA 1
ATOM 783 C C . CYS A 1 99 ? -12.823 -2.271 -0.445 1.00 89.81 99 CYS A C 1
ATOM 785 O O . CYS A 1 99 ? -12.070 -1.957 -1.362 1.00 89.81 99 CYS A O 1
ATOM 787 N N . ASP A 1 100 ? -12.471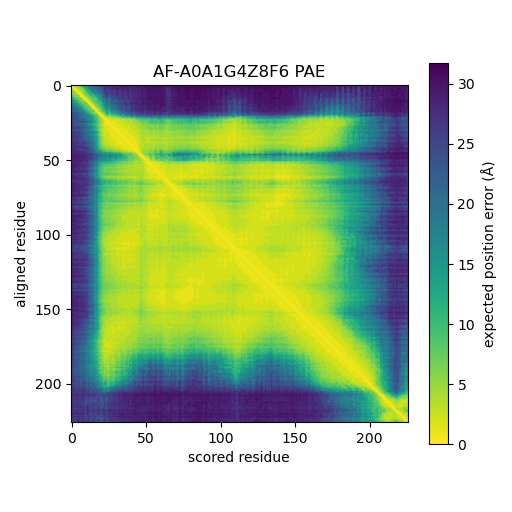 -3.133 0.510 1.00 91.06 100 ASP A N 1
ATOM 788 C CA . ASP A 1 100 ? -11.158 -3.781 0.555 1.00 91.06 100 ASP A CA 1
ATOM 789 C C . ASP A 1 100 ? -10.918 -4.609 -0.721 1.00 91.06 100 ASP A C 1
ATOM 791 O O . ASP A 1 100 ? -9.872 -4.503 -1.367 1.00 91.06 100 ASP A O 1
ATOM 795 N N . LYS A 1 101 ? -11.924 -5.387 -1.146 1.00 92.44 101 LYS A N 1
ATOM 796 C CA . LYS A 1 101 ? -11.876 -6.147 -2.402 1.00 92.44 101 LYS A CA 1
ATOM 797 C C . LYS A 1 101 ? -11.687 -5.227 -3.608 1.00 92.44 101 LYS A C 1
ATOM 799 O O . LYS A 1 101 ? -10.800 -5.465 -4.427 1.00 92.44 101 LYS A O 1
ATOM 804 N N . LEU A 1 102 ? -12.498 -4.175 -3.706 1.00 92.12 102 LEU A N 1
ATOM 805 C CA . LEU A 1 102 ? -12.436 -3.214 -4.803 1.00 92.12 102 LEU A CA 1
ATOM 806 C C . LEU A 1 102 ? -11.069 -2.509 -4.861 1.00 92.12 102 LEU A C 1
ATOM 808 O O . LEU A 1 102 ? -10.523 -2.311 -5.945 1.00 92.12 102 LEU A O 1
ATOM 812 N N . ALA A 1 103 ? -10.490 -2.179 -3.704 1.00 91.50 103 ALA A N 1
ATOM 813 C CA . ALA A 1 103 ? -9.156 -1.605 -3.600 1.00 91.50 103 ALA A CA 1
ATOM 814 C C . ALA A 1 103 ? -8.097 -2.567 -4.153 1.00 91.50 103 ALA A C 1
ATOM 816 O O . ALA A 1 103 ? -7.320 -2.185 -5.027 1.00 91.50 103 ALA A O 1
ATOM 817 N N . ILE A 1 104 ? -8.100 -3.829 -3.712 1.00 93.50 104 ILE A N 1
ATOM 818 C CA . ILE A 1 104 ? -7.176 -4.853 -4.222 1.00 93.50 104 ILE A CA 1
ATOM 819 C C . ILE A 1 104 ? -7.314 -5.002 -5.741 1.00 93.50 104 ILE A C 1
ATOM 821 O O . ILE A 1 104 ? -6.312 -4.977 -6.454 1.00 93.50 104 ILE A O 1
ATOM 825 N N . GLU A 1 105 ? -8.540 -5.109 -6.256 1.00 94.19 105 GLU A N 1
ATOM 826 C CA . GLU A 1 105 ? -8.796 -5.237 -7.694 1.00 94.19 105 GLU A CA 1
ATOM 827 C C . GLU A 1 105 ? -8.295 -4.019 -8.478 1.00 94.19 105 GLU A C 1
ATOM 829 O O . GLU A 1 105 ? -7.682 -4.169 -9.538 1.00 94.19 105 GLU A O 1
ATOM 834 N N . ALA A 1 106 ? -8.502 -2.808 -7.962 1.00 93.50 106 ALA A N 1
ATOM 835 C CA . ALA A 1 106 ? -8.046 -1.589 -8.612 1.00 93.50 106 ALA A CA 1
ATOM 836 C C . ALA A 1 106 ? -6.512 -1.482 -8.625 1.00 93.50 106 ALA A C 1
ATOM 838 O O . ALA A 1 106 ? -5.922 -1.221 -9.675 1.00 93.50 106 ALA A O 1
ATOM 839 N N . PHE A 1 107 ? -5.857 -1.747 -7.493 1.00 94.06 107 PHE A N 1
ATOM 840 C CA . PHE A 1 107 ? -4.400 -1.678 -7.370 1.00 94.06 107 PHE A CA 1
ATOM 841 C C . PHE A 1 107 ? -3.670 -2.848 -8.043 1.00 94.06 107 PHE A C 1
ATOM 843 O O . PHE A 1 107 ? -2.524 -2.681 -8.465 1.00 94.06 107 PHE A O 1
ATOM 850 N N . SER A 1 108 ? -4.338 -3.988 -8.254 1.00 93.88 108 SER A N 1
ATOM 851 C CA . SER A 1 108 ? -3.799 -5.108 -9.044 1.00 93.88 108 SER A CA 1
ATOM 852 C C . SER A 1 108 ? -3.476 -4.726 -10.487 1.00 93.88 108 SER A C 1
ATOM 854 O O . SER A 1 108 ? -2.559 -5.285 -11.085 1.00 93.88 108 SER A O 1
ATOM 856 N N . LYS A 1 109 ? -4.187 -3.730 -11.031 1.00 93.62 109 LYS A N 1
ATOM 857 C CA . LYS A 1 109 ? -3.951 -3.203 -12.379 1.00 93.62 109 LYS A CA 1
ATOM 858 C C . LYS A 1 109 ? -2.716 -2.309 -12.445 1.00 93.62 109 LYS A C 1
ATOM 860 O O . LYS A 1 109 ? -2.204 -2.119 -13.538 1.00 93.62 109 LYS A O 1
ATOM 865 N N . VAL A 1 110 ? -2.276 -1.766 -11.306 1.00 93.69 110 VAL A N 1
ATOM 866 C CA . VAL A 1 110 ? -1.140 -0.842 -11.200 1.00 93.69 110 VAL A CA 1
ATOM 867 C C . VAL A 1 110 ? 0.163 -1.624 -11.049 1.00 93.69 110 VAL A C 1
ATOM 869 O O . VAL A 1 110 ? 1.034 -1.547 -11.909 1.00 93.69 110 VAL A O 1
ATOM 872 N N . HIS A 1 111 ? 0.309 -2.365 -9.944 1.00 92.50 111 HIS A N 1
ATOM 873 C CA . HIS A 1 111 ? 1.511 -3.148 -9.657 1.00 92.50 111 HIS A CA 1
ATOM 874 C C . HIS A 1 111 ? 1.240 -4.218 -8.580 1.00 92.50 111 HIS A C 1
ATOM 876 O O . HIS A 1 111 ? 0.603 -3.903 -7.570 1.00 92.50 111 HIS A O 1
ATOM 882 N N . PRO A 1 112 ? 1.770 -5.453 -8.706 1.00 92.38 112 PRO A N 1
ATOM 883 C CA . PRO A 1 112 ? 1.519 -6.531 -7.742 1.00 92.38 112 PRO A CA 1
ATOM 884 C C . PRO A 1 112 ? 1.932 -6.214 -6.299 1.00 92.38 112 PRO A C 1
ATOM 886 O O . PRO A 1 112 ? 1.297 -6.690 -5.362 1.00 92.38 112 PRO A O 1
ATOM 889 N N . GLN A 1 113 ? 2.963 -5.388 -6.090 1.00 93.00 113 GLN A N 1
ATOM 890 C CA . GLN A 1 113 ? 3.397 -5.023 -4.733 1.00 93.00 113 GLN A CA 1
ATOM 891 C C . GLN A 1 113 ? 2.324 -4.248 -3.954 1.00 93.00 113 GLN A C 1
ATOM 893 O O . GLN A 1 113 ? 2.217 -4.430 -2.743 1.00 93.00 113 GLN A O 1
ATOM 898 N N . TYR A 1 114 ? 1.490 -3.442 -4.627 1.00 93.12 114 TYR A N 1
ATOM 899 C CA . TYR A 1 114 ? 0.377 -2.767 -3.954 1.00 93.12 114 TYR A CA 1
ATOM 900 C C . TYR A 1 114 ? -0.648 -3.773 -3.428 1.00 93.12 114 TYR A C 1
ATOM 902 O O . TYR A 1 114 ? -1.163 -3.600 -2.330 1.00 93.12 114 TYR A O 1
ATOM 910 N N . VAL A 1 115 ? -0.906 -4.855 -4.170 1.00 93.56 115 VAL A N 1
ATOM 911 C CA . VAL A 1 115 ? -1.823 -5.923 -3.740 1.00 93.56 115 VAL A CA 1
ATOM 912 C C . VAL A 1 115 ? -1.303 -6.619 -2.489 1.00 93.56 115 VAL A C 1
ATOM 914 O O . VAL A 1 115 ? -2.067 -6.832 -1.553 1.00 93.56 115 VAL A O 1
ATOM 917 N N . VAL A 1 116 ? -0.006 -6.938 -2.451 1.00 93.25 116 VAL A N 1
ATOM 918 C CA . VAL A 1 116 ?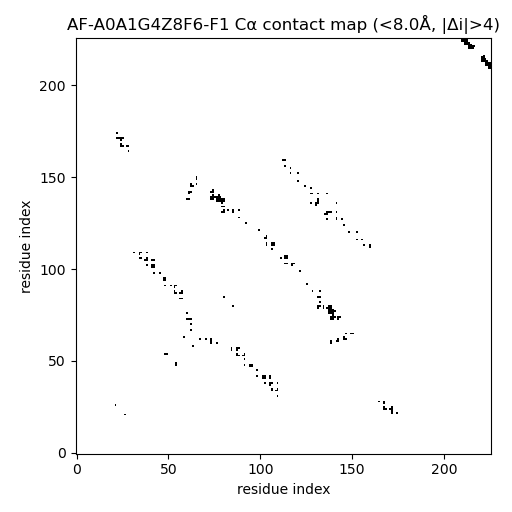 0.623 -7.573 -1.284 1.00 93.25 116 VAL A CA 1
ATOM 919 C C . VAL A 1 116 ? 0.534 -6.666 -0.054 1.00 93.25 116 VAL A C 1
ATOM 921 O O . VAL A 1 116 ? 0.141 -7.132 1.015 1.00 93.25 116 VAL A O 1
ATOM 924 N N . SER A 1 117 ? 0.841 -5.372 -0.207 1.00 93.12 117 SER A N 1
ATOM 925 C CA . SER A 1 117 ? 0.743 -4.394 0.885 1.00 93.12 117 SER A CA 1
ATOM 926 C C . SER A 1 117 ? -0.703 -4.247 1.381 1.00 93.12 117 SER A C 1
ATOM 928 O O . SER A 1 117 ? -0.954 -4.392 2.576 1.00 93.12 117 SER A O 1
ATOM 930 N N . LEU A 1 118 ? -1.679 -4.084 0.479 1.00 92.38 118 LEU A N 1
ATOM 931 C CA . LEU A 1 118 ? -3.098 -3.972 0.840 1.00 92.38 118 LEU A CA 1
ATOM 932 C C . LEU A 1 118 ? -3.635 -5.224 1.534 1.00 92.38 118 LEU A C 1
ATOM 934 O O . LEU A 1 118 ? -4.284 -5.115 2.570 1.00 92.38 118 LEU A O 1
ATOM 938 N N . ALA A 1 119 ? -3.351 -6.413 0.997 1.00 92.50 119 ALA A N 1
ATOM 939 C CA . ALA A 1 119 ? -3.807 -7.668 1.589 1.00 92.50 119 ALA A CA 1
ATOM 940 C C . ALA A 1 119 ? -3.277 -7.840 3.020 1.00 92.50 119 ALA A C 1
ATOM 942 O O . ALA A 1 119 ? -4.028 -8.233 3.914 1.00 92.50 119 ALA A O 1
ATOM 943 N N . ARG A 1 120 ? -2.006 -7.490 3.250 1.00 93.94 120 ARG A N 1
ATOM 944 C CA . ARG A 1 120 ? -1.398 -7.500 4.583 1.00 93.94 120 ARG A CA 1
ATOM 945 C C . ARG A 1 120 ? -2.079 -6.495 5.516 1.00 93.94 120 ARG A C 1
ATOM 947 O O . ARG A 1 120 ? -2.538 -6.888 6.582 1.00 93.94 120 ARG A O 1
ATOM 954 N N . ILE A 1 121 ? -2.203 -5.234 5.098 1.00 92.00 121 ILE A N 1
ATOM 955 C CA . ILE A 1 121 ? -2.830 -4.154 5.882 1.00 92.00 121 ILE A CA 1
ATOM 956 C C . ILE A 1 121 ? -4.269 -4.517 6.274 1.00 92.00 121 ILE A C 1
ATOM 958 O O . ILE A 1 121 ? -4.663 -4.321 7.423 1.00 92.00 121 ILE A O 1
ATOM 962 N N . PHE A 1 122 ? -5.058 -5.061 5.346 1.00 92.88 122 PHE A N 1
ATOM 963 C CA . PHE A 1 122 ? -6.441 -5.459 5.622 1.00 92.88 122 PHE A CA 1
ATOM 964 C C . PHE A 1 122 ? -6.517 -6.664 6.558 1.00 92.88 122 PHE A C 1
ATOM 966 O O . PHE A 1 122 ? -7.312 -6.653 7.495 1.00 92.88 122 PHE A O 1
ATOM 973 N N . SER A 1 123 ? -5.645 -7.658 6.376 1.00 93.06 123 SER A N 1
ATOM 974 C CA . SER A 1 123 ? -5.566 -8.800 7.289 1.00 93.06 123 SER A CA 1
ATOM 975 C C . SER A 1 123 ? -5.151 -8.388 8.704 1.00 93.06 123 SER A C 1
ATOM 977 O O . SER A 1 123 ? -5.656 -8.947 9.675 1.00 93.06 123 SER A O 1
ATOM 979 N N . GLU A 1 124 ? -4.229 -7.435 8.842 1.00 94.00 124 GLU A N 1
ATOM 980 C CA . GLU A 1 124 ? -3.815 -6.896 10.141 1.00 94.00 124 GLU A CA 1
ATOM 981 C C . GLU A 1 124 ? -4.954 -6.120 10.808 1.00 94.00 124 GLU A C 1
ATOM 983 O O . GLU A 1 124 ? -5.212 -6.312 11.995 1.00 94.00 124 GLU A O 1
ATOM 988 N N . ALA A 1 125 ? -5.681 -5.300 10.041 1.00 92.12 125 ALA A N 1
ATOM 989 C CA . ALA A 1 125 ? -6.845 -4.577 10.542 1.00 92.12 125 ALA A CA 1
ATOM 990 C C . ALA A 1 125 ? -7.943 -5.529 11.052 1.00 92.12 125 ALA A C 1
ATOM 992 O O . ALA A 1 125 ? -8.497 -5.296 12.124 1.00 92.12 125 ALA A O 1
ATOM 993 N N . ASP A 1 126 ? -8.220 -6.622 10.334 1.00 92.62 126 ASP A N 1
ATOM 994 C CA . ASP A 1 126 ? -9.172 -7.648 10.780 1.00 92.62 126 ASP A CA 1
ATOM 995 C C . ASP A 1 126 ? -8.714 -8.364 12.051 1.00 92.62 126 ASP A C 1
ATOM 997 O O . ASP A 1 126 ? -9.517 -8.634 12.945 1.00 92.62 126 ASP A O 1
ATOM 1001 N N . ALA A 1 127 ? -7.422 -8.683 12.139 1.00 94.94 127 ALA A N 1
ATOM 1002 C CA . ALA A 1 127 ? -6.860 -9.346 13.306 1.00 94.94 127 ALA A CA 1
ATOM 1003 C C . ALA A 1 127 ? -6.937 -8.451 14.553 1.00 94.94 127 ALA A C 1
ATOM 1005 O O . ALA A 1 127 ? -7.272 -8.933 15.636 1.00 94.94 127 ALA A O 1
ATOM 1006 N N . ASP A 1 128 ? -6.661 -7.153 14.408 1.00 95.06 128 ASP A N 1
ATOM 1007 C CA . ASP A 1 128 ? -6.801 -6.179 15.492 1.00 95.06 128 ASP A CA 1
ATOM 1008 C C . ASP A 1 128 ? -8.270 -6.004 15.903 1.00 95.06 128 ASP A C 1
ATOM 1010 O O . ASP A 1 128 ? -8.570 -5.956 17.096 1.00 95.06 128 ASP A O 1
ATOM 1014 N N . LEU A 1 129 ? -9.195 -5.982 14.935 1.00 93.50 129 LEU A N 1
ATOM 1015 C CA . LEU A 1 129 ? -10.637 -5.931 15.188 1.00 93.50 129 LEU A CA 1
ATOM 1016 C C . LEU A 1 129 ? -11.110 -7.142 16.002 1.00 93.50 129 LEU A C 1
ATOM 1018 O O . LEU A 1 129 ? -11.811 -6.982 16.999 1.00 93.50 129 LEU A O 1
ATOM 1022 N N . ALA A 1 130 ? -10.694 -8.350 15.613 1.00 93.69 130 ALA A N 1
ATOM 1023 C CA . ALA A 1 130 ? -11.035 -9.576 16.329 1.00 93.69 130 ALA A CA 1
ATOM 1024 C C . ALA A 1 130 ? -10.526 -9.547 17.779 1.00 93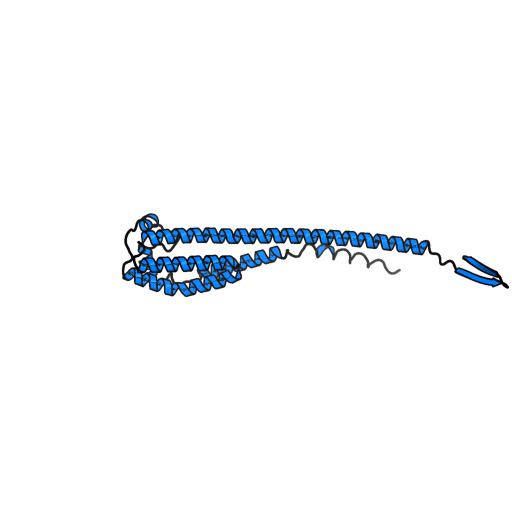.69 130 ALA A C 1
ATOM 1026 O O . ALA A 1 130 ? -11.263 -9.887 18.704 1.00 93.69 130 ALA A O 1
ATOM 1027 N N . LYS A 1 131 ? -9.295 -9.072 17.994 1.00 96.81 131 LYS A N 1
ATOM 1028 C CA . LYS A 1 131 ? -8.725 -8.897 19.337 1.00 96.81 131 LYS A CA 1
ATOM 1029 C C . LYS A 1 131 ? -9.464 -7.839 20.158 1.00 96.81 131 LYS A C 1
ATOM 1031 O O . LYS A 1 131 ? -9.662 -8.034 21.353 1.00 96.81 131 LYS A O 1
ATOM 1036 N N . ALA A 1 132 ? -9.907 -6.747 19.535 1.00 96.31 132 ALA A N 1
ATOM 1037 C CA . ALA A 1 132 ? -10.721 -5.729 20.198 1.00 96.31 132 ALA A CA 1
ATOM 1038 C C . ALA A 1 132 ? -12.070 -6.303 20.667 1.00 96.31 132 ALA A C 1
ATOM 1040 O O . ALA A 1 132 ? -12.476 -6.085 21.808 1.00 96.31 132 ALA A O 1
ATOM 1041 N N . ILE A 1 133 ? -12.735 -7.085 19.806 1.00 95.38 133 ILE A N 1
ATOM 1042 C CA . ILE A 1 133 ? -14.016 -7.753 20.094 1.00 95.38 133 ILE A CA 1
ATOM 1043 C C . ILE A 1 133 ? -13.868 -8.766 21.236 1.00 95.38 133 ILE A C 1
ATOM 1045 O O . ILE A 1 133 ? -14.697 -8.799 22.145 1.00 95.38 133 ILE A O 1
ATOM 1049 N N . ASN A 1 134 ? -12.790 -9.553 21.222 1.00 96.75 134 ASN A N 1
ATOM 1050 C CA . ASN A 1 134 ? -12.503 -10.556 22.250 1.00 96.75 134 ASN A CA 1
ATOM 1051 C C . ASN A 1 134 ? -11.935 -9.967 23.549 1.00 96.75 134 ASN A C 1
ATOM 1053 O O . ASN A 1 134 ? -11.721 -10.709 24.503 1.00 96.75 134 ASN A O 1
ATOM 1057 N N . LYS A 1 135 ? -11.732 -8.643 23.612 1.00 97.31 135 LYS A N 1
ATOM 1058 C CA . LYS A 1 135 ? -11.103 -7.944 24.744 1.00 97.31 135 LYS A CA 1
ATOM 1059 C C . LYS A 1 135 ? -9.668 -8.419 25.024 1.00 97.31 135 LYS A C 1
ATOM 1061 O O . LYS A 1 135 ? -9.209 -8.357 26.158 1.00 97.31 135 LYS A O 1
ATOM 1066 N N . ASP A 1 136 ? -8.958 -8.842 23.981 1.00 98.00 136 ASP A N 1
ATOM 1067 C CA . ASP A 1 136 ? -7.525 -9.157 24.031 1.00 98.00 136 ASP A CA 1
ATOM 1068 C C . ASP A 1 136 ? -6.658 -7.895 23.897 1.00 98.00 136 ASP A C 1
ATOM 1070 O O . ASP A 1 136 ? -5.485 -7.905 24.259 1.00 98.00 136 ASP A O 1
ATOM 1074 N N . LEU A 1 137 ? -7.225 -6.814 23.347 1.00 97.94 137 LEU A N 1
ATOM 1075 C CA . LEU A 1 137 ? -6.594 -5.500 23.244 1.00 97.94 137 LEU A CA 1
ATOM 1076 C C . LEU A 1 137 ? -7.517 -4.420 23.808 1.00 97.94 137 LEU A C 1
ATOM 1078 O O . LEU A 1 137 ? -8.726 -4.409 23.555 1.00 97.94 137 LEU A O 1
ATOM 1082 N N . THR A 1 138 ? -6.924 -3.479 24.534 1.00 98.31 138 THR A N 1
ATOM 1083 C CA . THR A 1 138 ? -7.572 -2.224 24.917 1.00 98.31 138 THR A CA 1
ATOM 1084 C C . THR A 1 138 ? -7.787 -1.331 23.695 1.00 98.31 138 THR A C 1
ATOM 1086 O O . THR A 1 138 ? -7.133 -1.470 22.659 1.00 98.31 138 THR A O 1
ATOM 1089 N N . ILE A 1 139 ? -8.696 -0.367 23.814 1.00 97.88 139 ILE A N 1
ATOM 1090 C CA . ILE A 1 139 ? -8.978 0.594 22.744 1.00 97.88 139 ILE A CA 1
ATOM 1091 C C . ILE A 1 139 ? -7.727 1.410 22.396 1.00 97.88 139 ILE A C 1
ATOM 1093 O O . ILE A 1 139 ? -7.444 1.609 21.218 1.00 97.88 139 ILE A O 1
ATOM 1097 N N . GLY A 1 140 ? -6.940 1.823 23.393 1.00 97.94 140 GLY A N 1
ATOM 1098 C CA . GLY A 1 140 ? -5.674 2.528 23.195 1.00 97.94 140 GLY A CA 1
ATOM 1099 C C . GLY A 1 140 ? -4.673 1.722 22.365 1.00 97.94 140 GLY A C 1
ATOM 1100 O O . GLY A 1 140 ? -4.078 2.256 21.432 1.00 97.94 140 GLY A O 1
ATOM 1101 N N . GLU A 1 141 ? -4.550 0.416 22.619 1.00 98.31 141 GLU A N 1
ATOM 1102 C CA . GLU A 1 141 ? -3.673 -0.466 21.836 1.00 98.31 141 GLU A CA 1
ATOM 1103 C C . GLU A 1 141 ? -4.166 -0.662 20.396 1.00 98.31 141 GLU A C 1
ATOM 1105 O O . GLU A 1 141 ? -3.359 -0.662 19.464 1.00 98.31 141 GLU A O 1
ATOM 1110 N N . VAL A 1 142 ? -5.479 -0.802 20.188 1.00 97.50 142 VAL A N 1
ATOM 1111 C CA . VAL A 1 142 ? -6.079 -0.881 18.842 1.00 97.50 142 VAL A CA 1
ATOM 1112 C C . VAL A 1 142 ? -5.859 0.425 18.075 1.00 97.50 142 VAL A C 1
ATOM 1114 O O . VAL A 1 142 ? -5.519 0.408 16.889 1.00 97.50 142 VAL A O 1
ATOM 1117 N N . ASN A 1 143 ? -6.009 1.562 18.752 1.00 97.56 143 ASN A N 1
ATOM 1118 C CA . ASN A 1 143 ? -5.775 2.887 18.193 1.00 97.56 143 ASN A CA 1
ATOM 1119 C C . ASN A 1 143 ? -4.308 3.083 17.809 1.00 97.56 143 ASN A C 1
ATOM 1121 O O . ASN A 1 143 ? -4.035 3.535 16.698 1.00 97.56 143 ASN A O 1
ATOM 1125 N N . GLN A 1 144 ? -3.371 2.669 18.667 1.00 96.94 144 GLN A N 1
ATOM 1126 C CA . GLN A 1 144 ? -1.938 2.726 18.374 1.00 96.94 144 GLN A CA 1
ATOM 1127 C C . GLN A 1 144 ? -1.605 1.922 17.117 1.00 96.94 144 GLN A C 1
ATOM 1129 O O . GLN A 1 144 ? -1.037 2.459 16.170 1.00 96.94 144 GLN A O 1
ATOM 1134 N N . ARG A 1 145 ? -2.056 0.665 17.055 1.00 96.56 145 ARG A N 1
ATOM 1135 C CA . ARG A 1 145 ? -1.850 -0.203 15.884 1.00 96.56 145 ARG A CA 1
ATOM 1136 C C . ARG A 1 145 ? -2.486 0.368 14.620 1.00 96.56 145 ARG A C 1
ATOM 1138 O O . ARG A 1 145 ? -1.951 0.208 13.525 1.00 96.56 145 ARG A O 1
ATOM 1145 N N . THR A 1 146 ? -3.620 1.052 14.758 1.00 95.00 146 THR A N 1
ATOM 1146 C CA . THR A 1 146 ? -4.286 1.719 13.636 1.00 95.00 146 THR A CA 1
ATOM 1147 C C . THR A 1 146 ? -3.474 2.892 13.109 1.00 95.00 146 THR A C 1
ATOM 1149 O O . THR A 1 146 ? -3.274 2.977 11.899 1.00 95.00 146 THR A O 1
ATOM 1152 N N . VAL A 1 147 ? -2.947 3.745 13.987 1.00 93.56 147 VAL A N 1
ATOM 1153 C CA . VAL A 1 147 ? -2.050 4.844 13.603 1.00 93.56 147 VAL A CA 1
ATOM 1154 C C . VAL A 1 147 ? -0.780 4.304 12.944 1.00 93.56 147 VAL A C 1
ATOM 1156 O O . VAL A 1 147 ? -0.411 4.761 11.862 1.00 93.56 147 VAL A O 1
ATOM 1159 N N . ASP A 1 148 ? -0.156 3.284 13.536 1.00 93.31 148 ASP A N 1
ATOM 1160 C CA . ASP A 1 148 ? 1.051 2.657 12.989 1.00 93.31 148 ASP A CA 1
ATOM 1161 C C . ASP A 1 148 ? 0.803 2.119 11.575 1.00 93.31 148 ASP A C 1
ATOM 1163 O O . ASP A 1 148 ? 1.595 2.358 10.662 1.00 93.31 148 ASP A O 1
ATOM 1167 N N . ARG A 1 149 ? -0.341 1.463 11.358 1.00 93.50 149 ARG A N 1
ATOM 1168 C CA . ARG A 1 149 ? -0.745 0.934 10.051 1.00 93.50 149 ARG A CA 1
ATOM 1169 C C . ARG A 1 149 ? -1.060 2.033 9.036 1.00 93.50 149 ARG A C 1
ATOM 1171 O O . ARG A 1 149 ? -0.686 1.891 7.875 1.00 93.50 149 ARG A O 1
ATOM 1178 N N . LEU A 1 150 ? -1.721 3.121 9.440 1.00 89.88 150 LEU A N 1
ATOM 1179 C CA . LEU A 1 150 ? -1.986 4.267 8.558 1.00 89.88 150 LEU A CA 1
ATOM 1180 C C . LEU A 1 150 ? -0.677 4.938 8.109 1.00 89.88 150 LEU A C 1
ATOM 1182 O O . LEU A 1 150 ? -0.523 5.261 6.931 1.00 89.88 150 LEU A O 1
ATOM 1186 N N . ASN A 1 151 ? 0.295 5.069 9.013 1.00 89.62 151 ASN A N 1
ATOM 1187 C CA . ASN A 1 151 ? 1.620 5.608 8.700 1.00 89.62 151 ASN A CA 1
ATOM 1188 C C . ASN A 1 151 ? 2.441 4.654 7.816 1.00 89.62 151 ASN A C 1
ATOM 1190 O O . ASN A 1 151 ? 3.069 5.083 6.839 1.00 89.62 151 ASN A O 1
ATOM 1194 N N . ALA A 1 152 ? 2.415 3.354 8.128 1.00 88.69 152 ALA A N 1
ATOM 1195 C CA . ALA A 1 152 ? 3.072 2.320 7.335 1.00 88.69 152 ALA A CA 1
ATOM 1196 C C . ALA A 1 152 ? 2.508 2.272 5.912 1.00 88.69 152 ALA A C 1
ATOM 1198 O O . ALA A 1 152 ? 3.278 2.228 4.957 1.00 88.69 152 ALA A O 1
ATOM 1199 N N . TRP A 1 153 ? 1.184 2.382 5.757 1.00 88.50 153 TRP A N 1
ATOM 1200 C CA . TRP A 1 153 ? 0.532 2.451 4.453 1.00 88.50 153 TRP A CA 1
ATOM 1201 C C . TRP A 1 153 ? 1.089 3.602 3.606 1.00 88.50 153 TRP A C 1
ATOM 1203 O O . TRP A 1 153 ? 1.570 3.366 2.495 1.00 88.50 153 TRP A O 1
ATOM 1213 N N . GLN A 1 154 ? 1.084 4.835 4.124 1.00 87.06 154 GLN A N 1
ATOM 1214 C CA . GLN A 1 154 ? 1.590 5.992 3.374 1.00 87.06 154 GLN A CA 1
ATOM 1215 C C . GLN A 1 154 ? 3.050 5.802 2.946 1.00 87.06 154 GLN A C 1
ATOM 1217 O O . GLN A 1 154 ? 3.414 6.086 1.802 1.00 87.06 154 GLN A O 1
ATOM 1222 N N . THR A 1 155 ? 3.871 5.268 3.850 1.00 90.81 155 THR A N 1
ATOM 1223 C CA . THR A 1 155 ? 5.300 5.045 3.612 1.00 90.81 155 THR A CA 1
ATOM 1224 C C . THR A 1 155 ? 5.533 3.952 2.568 1.00 90.81 155 THR A C 1
ATOM 1226 O O . THR A 1 155 ? 6.276 4.164 1.611 1.00 90.81 155 THR A O 1
ATOM 1229 N N . GLU A 1 156 ? 4.873 2.802 2.698 1.00 92.38 156 GLU A N 1
ATOM 1230 C CA .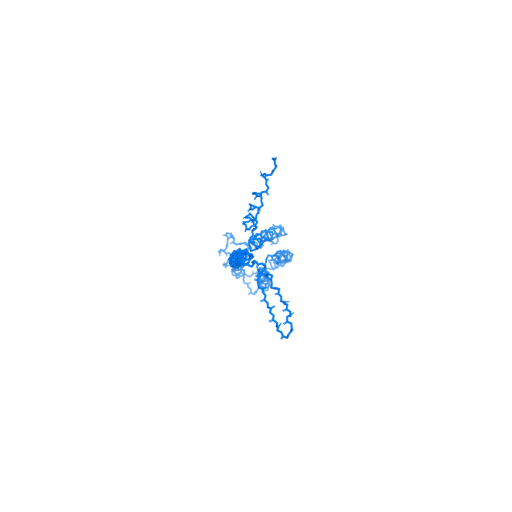 GLU A 1 156 ? 5.003 1.677 1.767 1.00 92.38 156 GLU A CA 1
ATOM 1231 C C . GLU A 1 156 ? 4.526 2.043 0.364 1.00 92.38 156 GLU A C 1
ATOM 1233 O O . GLU A 1 156 ? 5.190 1.722 -0.620 1.00 92.38 156 GLU A O 1
ATOM 1238 N N . PHE A 1 157 ? 3.411 2.764 0.244 1.00 92.12 157 PHE A N 1
ATOM 1239 C CA . PHE A 1 157 ? 2.899 3.170 -1.063 1.00 92.12 157 PHE A CA 1
ATOM 1240 C C . PHE A 1 157 ? 3.842 4.142 -1.771 1.00 92.12 157 PHE A C 1
ATOM 1242 O O . PHE A 1 157 ? 4.048 4.020 -2.985 1.00 92.12 157 PHE A O 1
ATOM 1249 N N . ALA A 1 158 ? 4.443 5.070 -1.021 1.00 92.25 158 ALA A N 1
ATOM 1250 C CA . ALA A 1 158 ? 5.467 5.966 -1.541 1.00 92.25 158 ALA A CA 1
ATOM 1251 C C . ALA A 1 158 ? 6.717 5.190 -1.986 1.00 92.25 158 ALA A C 1
ATOM 1253 O O . ALA A 1 158 ? 7.240 5.446 -3.071 1.00 92.25 158 ALA A O 1
ATOM 1254 N N . GLN A 1 159 ? 7.162 4.205 -1.200 1.00 94.44 159 GLN A N 1
ATOM 1255 C CA . GLN A 1 159 ? 8.307 3.357 -1.543 1.00 94.44 159 GLN A CA 1
ATOM 1256 C C . GLN A 1 159 ? 8.057 2.521 -2.803 1.00 94.44 159 GLN A C 1
ATOM 1258 O O . GLN A 1 159 ? 8.913 2.495 -3.686 1.00 94.44 159 GLN A O 1
ATOM 1263 N N . ILE A 1 160 ? 6.884 1.892 -2.935 1.00 92.94 160 ILE A N 1
ATOM 1264 C CA . ILE A 1 160 ? 6.503 1.154 -4.151 1.00 92.94 160 ILE A CA 1
ATOM 1265 C C . ILE A 1 160 ? 6.526 2.098 -5.362 1.00 92.94 160 ILE A C 1
ATOM 1267 O O . ILE A 1 160 ? 7.105 1.767 -6.397 1.00 92.94 160 ILE A O 1
ATOM 1271 N N . GLY A 1 161 ? 5.973 3.307 -5.223 1.00 92.12 161 GLY A N 1
ATOM 1272 C CA . GLY A 1 161 ? 5.996 4.314 -6.287 1.00 92.12 161 GLY A CA 1
ATOM 1273 C C . GLY A 1 161 ? 7.417 4.714 -6.700 1.00 92.12 161 GLY A C 1
ATOM 1274 O O . GLY A 1 161 ? 7.728 4.765 -7.891 1.00 92.12 161 GLY A O 1
ATOM 1275 N N . GLN A 1 162 ? 8.307 4.937 -5.729 1.00 93.06 162 GLN A N 1
ATOM 1276 C CA . GLN A 1 162 ? 9.719 5.245 -5.982 1.00 93.06 162 GLN A CA 1
ATOM 1277 C C . GLN A 1 162 ? 10.455 4.088 -6.670 1.00 93.06 162 GLN A C 1
ATOM 1279 O O . GLN A 1 162 ? 11.243 4.325 -7.587 1.00 93.06 162 GLN A O 1
ATOM 1284 N N . GLN A 1 163 ? 10.185 2.842 -6.270 1.00 92.88 163 GLN A N 1
ATOM 1285 C CA . GLN A 1 163 ? 10.768 1.657 -6.903 1.00 92.88 163 GLN A CA 1
ATOM 1286 C C . GLN A 1 163 ? 10.335 1.534 -8.365 1.00 92.88 163 GLN A C 1
ATOM 1288 O O . GLN A 1 163 ? 11.185 1.353 -9.237 1.00 92.88 163 GLN A O 1
ATOM 1293 N N . ILE A 1 164 ? 9.040 1.701 -8.649 1.00 90.25 164 ILE A N 1
ATOM 1294 C CA . ILE A 1 164 ? 8.514 1.671 -10.020 1.00 90.25 164 ILE A CA 1
ATOM 1295 C C . ILE A 1 164 ? 9.150 2.785 -10.861 1.00 90.25 164 ILE A C 1
ATOM 1297 O O . ILE A 1 164 ? 9.626 2.531 -11.968 1.00 90.25 164 ILE A O 1
ATOM 1301 N N . GLN A 1 165 ? 9.229 4.008 -10.327 1.00 90.62 165 GLN A N 1
ATOM 1302 C CA . GLN A 1 165 ? 9.886 5.125 -11.011 1.00 90.62 165 GLN A CA 1
ATOM 1303 C C . GLN A 1 165 ? 11.352 4.817 -11.332 1.00 90.62 165 GLN A C 1
ATOM 1305 O O . GLN A 1 165 ? 11.814 5.085 -12.441 1.00 90.62 165 GLN A O 1
ATOM 1310 N N . SER A 1 166 ? 12.095 4.266 -10.369 1.00 92.19 166 SER A N 1
ATOM 1311 C CA . SER A 1 166 ? 13.501 3.909 -10.554 1.00 92.19 166 SER A CA 1
ATOM 1312 C C . SER A 1 166 ? 13.671 2.857 -11.652 1.00 92.19 166 SER A C 1
ATOM 1314 O O . SER A 1 166 ?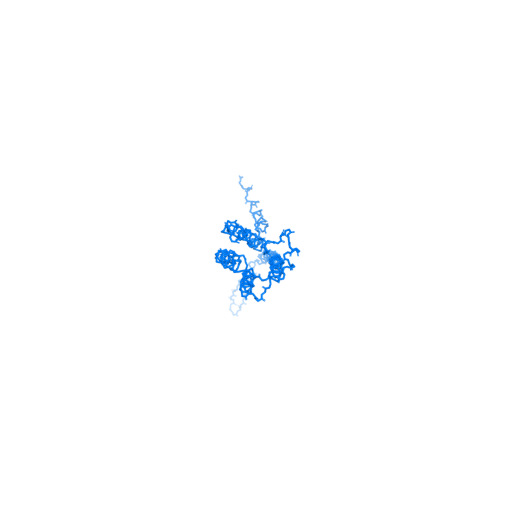 14.492 3.050 -12.549 1.00 92.19 166 SER A 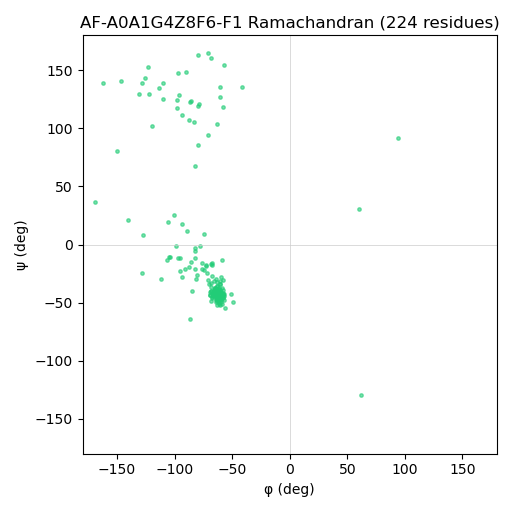O 1
ATOM 1316 N N . GLN A 1 167 ? 12.856 1.798 -11.649 1.00 90.19 167 GLN A N 1
ATOM 1317 C CA . GLN A 1 167 ? 12.889 0.755 -12.680 1.00 90.19 167 GLN A CA 1
ATOM 1318 C C . GLN A 1 167 ? 12.595 1.316 -14.076 1.00 90.19 167 GLN A C 1
ATOM 1320 O O . GLN A 1 167 ? 13.295 0.993 -15.035 1.00 90.19 167 GLN A O 1
ATOM 1325 N N . LEU A 1 168 ? 11.605 2.205 -14.190 1.00 89.62 168 LEU A N 1
ATOM 1326 C CA . LEU A 1 168 ? 11.255 2.844 -15.459 1.00 89.62 168 LEU A CA 1
ATOM 1327 C C . LEU A 1 168 ? 12.347 3.801 -15.949 1.00 89.62 168 LEU A C 1
ATOM 1329 O O . LEU A 1 168 ? 12.625 3.846 -17.146 1.00 89.62 168 LEU A O 1
ATOM 1333 N N . ASN A 1 169 ? 13.014 4.521 -15.046 1.00 90.00 169 ASN A N 1
ATOM 1334 C CA . ASN A 1 169 ? 14.152 5.370 -15.401 1.00 90.00 169 ASN A CA 1
ATOM 1335 C C . ASN A 1 169 ? 15.328 4.547 -15.940 1.00 90.00 169 ASN A C 1
ATOM 1337 O O . ASN A 1 169 ? 15.942 4.944 -16.930 1.00 90.00 169 ASN A O 1
ATOM 1341 N N . HIS A 1 170 ? 15.620 3.396 -15.328 1.00 91.62 170 HIS A N 1
ATOM 1342 C CA . HIS A 1 170 ? 16.637 2.476 -15.838 1.00 91.62 170 HIS A CA 1
ATOM 1343 C C . HIS A 1 170 ? 16.255 1.929 -17.218 1.00 91.62 170 HIS A C 1
ATOM 1345 O O . HIS A 1 170 ? 17.036 2.063 -18.157 1.00 91.62 170 HIS A O 1
ATOM 1351 N N . ALA A 1 171 ? 15.019 1.449 -17.389 1.00 88.75 171 ALA A N 1
ATOM 1352 C CA . ALA A 1 171 ? 14.531 0.968 -18.683 1.00 88.75 171 ALA A CA 1
ATOM 1353 C C . ALA A 1 171 ? 14.585 2.050 -19.779 1.00 88.75 171 ALA A C 1
ATOM 1355 O O . ALA A 1 171 ? 14.919 1.769 -20.929 1.00 88.75 171 ALA A O 1
ATOM 1356 N N . HIS A 1 172 ? 14.296 3.304 -19.425 1.00 89.25 172 HIS A N 1
ATOM 1357 C CA . HIS A 1 172 ? 14.416 4.437 -20.337 1.00 89.25 172 HIS A CA 1
ATOM 1358 C C . HIS A 1 172 ? 15.865 4.657 -20.795 1.00 89.25 172 HIS A C 1
ATOM 1360 O O . HIS A 1 172 ? 16.114 4.836 -21.988 1.00 89.25 172 HIS A O 1
ATOM 1366 N N . GLN A 1 173 ? 16.823 4.635 -19.864 1.00 90.44 173 GLN A N 1
ATOM 1367 C CA . GLN A 1 173 ? 18.245 4.793 -20.183 1.00 90.44 173 GLN A CA 1
ATOM 1368 C C . GLN A 1 173 ? 18.758 3.654 -21.070 1.00 90.44 173 GLN A C 1
ATOM 1370 O O . GLN A 1 173 ? 19.461 3.920 -22.048 1.00 90.44 173 GLN A O 1
ATOM 1375 N N . ASP A 1 174 ? 18.351 2.418 -20.784 1.00 91.44 174 ASP A N 1
ATOM 1376 C CA . ASP A 1 174 ? 18.709 1.245 -21.584 1.00 91.44 174 ASP A CA 1
ATOM 1377 C C . ASP A 1 174 ? 18.162 1.353 -23.014 1.00 91.44 174 ASP A C 1
ATOM 1379 O O . ASP A 1 174 ? 18.887 1.117 -23.986 1.00 91.44 174 ASP A O 1
ATOM 1383 N N . GLU A 1 175 ? 16.912 1.802 -23.172 1.00 90.50 175 GLU A N 1
ATOM 1384 C CA . GLU A 1 175 ? 16.310 2.027 -24.487 1.00 90.50 175 GLU A CA 1
ATOM 1385 C C . GLU A 1 175 ? 17.049 3.127 -25.269 1.00 90.50 175 GLU A C 1
ATOM 1387 O O . GLU A 1 175 ? 17.322 2.975 -26.464 1.00 90.50 175 GLU A O 1
ATOM 1392 N N . LEU A 1 176 ? 17.417 4.232 -24.610 1.00 90.75 176 LEU A N 1
ATOM 1393 C CA . LEU A 1 176 ? 18.194 5.301 -25.242 1.00 90.75 176 LEU A CA 1
ATOM 1394 C C . LEU A 1 176 ? 19.573 4.811 -25.692 1.00 90.75 176 LEU A C 1
ATOM 1396 O O . LEU A 1 176 ? 19.988 5.110 -26.816 1.00 90.75 176 LEU A O 1
ATOM 1400 N N . LEU A 1 177 ? 20.266 4.037 -24.857 1.00 91.88 177 LEU A N 1
ATOM 1401 C CA . LEU A 1 177 ? 21.561 3.455 -25.201 1.00 91.88 177 LEU A CA 1
ATOM 1402 C C . LEU A 1 177 ? 21.436 2.501 -26.397 1.00 91.88 177 LEU A C 1
ATOM 1404 O O . LEU A 1 177 ? 22.227 2.575 -27.342 1.00 91.88 177 LEU A O 1
ATOM 1408 N N . GLN A 1 178 ? 20.406 1.654 -26.414 1.00 89.50 178 GLN A N 1
ATOM 1409 C CA . GLN A 1 178 ? 20.126 0.754 -27.532 1.00 89.50 178 GLN A CA 1
ATOM 1410 C C . GLN A 1 178 ? 19.843 1.522 -28.832 1.00 89.50 178 GLN A C 1
ATOM 1412 O O . GLN A 1 178 ? 20.377 1.166 -29.891 1.00 89.50 178 GLN A O 1
ATOM 1417 N N . ARG A 1 179 ? 19.054 2.604 -28.771 1.00 88.06 179 ARG A N 1
ATOM 1418 C CA . ARG A 1 179 ? 18.784 3.481 -29.924 1.00 88.06 179 ARG A CA 1
ATOM 1419 C C . ARG A 1 179 ? 20.067 4.138 -30.441 1.00 88.06 179 ARG A C 1
ATOM 1421 O O . ARG A 1 179 ? 20.293 4.146 -31.651 1.00 88.06 179 ARG A O 1
ATOM 1428 N N . GLN A 1 180 ? 20.937 4.629 -29.555 1.00 89.88 180 GLN A N 1
ATOM 1429 C CA . GLN A 1 180 ? 22.225 5.223 -29.940 1.00 89.88 180 GLN A CA 1
ATOM 1430 C C . GLN A 1 180 ? 23.156 4.209 -30.611 1.00 89.88 180 GLN A C 1
ATOM 1432 O O . GLN A 1 180 ? 23.745 4.505 -31.651 1.00 89.88 180 GLN A O 1
ATOM 1437 N N . ASN A 1 181 ? 23.263 3.001 -30.056 1.00 91.31 181 ASN A N 1
ATOM 1438 C CA . ASN A 1 181 ? 24.082 1.936 -30.632 1.00 91.31 181 ASN A CA 1
ATOM 1439 C C . ASN A 1 181 ? 23.563 1.511 -32.010 1.00 91.31 181 ASN A C 1
ATOM 1441 O O . ASN A 1 181 ? 24.349 1.356 -32.944 1.00 91.31 181 ASN A O 1
ATOM 1445 N N . SER A 1 182 ? 22.242 1.411 -32.165 1.00 86.94 182 SER A N 1
ATOM 1446 C CA . SER A 1 182 ? 21.602 1.107 -33.449 1.00 86.94 182 SER A CA 1
ATOM 1447 C C . SER A 1 182 ? 21.853 2.213 -34.479 1.00 86.94 182 SER A C 1
ATOM 1449 O O . SER A 1 182 ? 22.219 1.924 -35.616 1.00 86.94 182 SER A O 1
ATOM 1451 N N . ALA A 1 183 ? 21.743 3.485 -34.082 1.00 89.38 183 ALA A N 1
ATOM 1452 C CA . ALA A 1 183 ? 22.036 4.620 -34.957 1.00 89.38 183 ALA A CA 1
ATOM 1453 C C . ALA A 1 183 ? 23.502 4.626 -35.422 1.00 89.38 183 ALA A C 1
ATOM 1455 O O . ALA A 1 183 ? 23.768 4.811 -36.609 1.00 89.38 183 ALA A O 1
ATOM 1456 N N . ARG A 1 184 ? 24.451 4.353 -34.516 1.00 90.38 184 ARG A N 1
ATOM 1457 C CA . ARG A 1 184 ? 25.877 4.208 -34.860 1.00 90.38 184 ARG A CA 1
ATOM 1458 C C . ARG A 1 184 ? 26.118 3.033 -35.808 1.00 90.38 184 ARG A C 1
ATOM 1460 O O . ARG A 1 184 ? 26.867 3.176 -36.770 1.00 90.38 184 ARG A O 1
ATOM 1467 N N . ALA A 1 185 ? 25.466 1.891 -35.584 1.00 87.94 185 ALA A N 1
ATOM 1468 C CA . ALA A 1 185 ? 25.572 0.733 -36.470 1.00 87.94 185 ALA A CA 1
ATOM 1469 C C . ALA A 1 185 ? 25.063 1.047 -37.887 1.00 87.94 185 ALA A C 1
ATOM 1471 O O . ALA A 1 185 ? 25.729 0.709 -38.864 1.00 87.94 185 ALA A O 1
ATOM 1472 N N . VAL A 1 186 ? 23.937 1.760 -38.004 1.00 91.06 186 VAL A N 1
ATOM 1473 C CA . VAL A 1 186 ? 23.391 2.206 -39.297 1.00 91.06 186 VAL A CA 1
ATOM 1474 C C . VAL A 1 186 ? 24.323 3.200 -39.987 1.00 91.06 186 VAL A C 1
ATOM 1476 O O . VAL A 1 186 ? 24.557 3.072 -41.185 1.00 91.06 186 VAL A O 1
ATOM 1479 N N . GLN A 1 187 ? 24.897 4.158 -39.253 1.00 89.81 187 GLN A N 1
ATOM 1480 C CA . GLN A 1 187 ? 25.881 5.099 -39.803 1.00 89.81 187 GLN A CA 1
ATOM 1481 C C . GLN A 1 187 ? 27.118 4.372 -40.341 1.00 89.81 187 GLN A C 1
ATOM 1483 O O . GLN A 1 187 ? 27.544 4.628 -41.467 1.00 89.81 187 GLN A O 1
ATOM 1488 N N . ASN A 1 188 ? 27.657 3.424 -39.571 1.00 89.38 188 ASN A N 1
ATOM 1489 C CA . ASN A 1 188 ? 28.807 2.624 -39.982 1.00 89.38 188 ASN A CA 1
ATOM 1490 C C . ASN A 1 188 ? 28.489 1.770 -41.216 1.00 89.38 188 ASN A C 1
ATOM 1492 O O . ASN A 1 188 ? 29.285 1.724 -42.151 1.00 89.38 188 ASN A O 1
ATOM 1496 N N . TRP A 1 189 ? 27.317 1.132 -41.249 1.00 88.00 189 TRP A N 1
ATOM 1497 C CA . TRP A 1 189 ? 26.858 0.374 -42.411 1.00 88.00 189 TRP A CA 1
ATOM 1498 C C . TRP A 1 189 ? 26.701 1.267 -43.650 1.00 88.00 189 TRP A C 1
ATOM 1500 O O . TRP A 1 189 ? 27.187 0.912 -44.723 1.00 88.00 189 TRP A O 1
ATOM 1510 N N . ALA A 1 190 ? 26.089 2.447 -43.510 1.00 89.00 190 ALA A N 1
ATOM 1511 C CA . ALA A 1 190 ? 25.910 3.392 -44.611 1.00 89.00 190 ALA A CA 1
ATOM 1512 C C . ALA A 1 190 ? 27.259 3.866 -45.178 1.00 89.00 190 ALA A C 1
ATOM 1514 O O . ALA A 1 190 ? 27.442 3.903 -46.396 1.00 89.00 190 ALA A O 1
ATOM 1515 N N . TYR A 1 191 ? 28.228 4.151 -44.304 1.00 91.12 191 TYR A N 1
ATOM 1516 C CA . TYR A 1 191 ? 29.596 4.474 -44.707 1.00 91.12 191 TYR A CA 1
ATOM 1517 C C . TYR A 1 191 ? 30.262 3.312 -45.462 1.00 91.12 191 TYR A C 1
ATOM 1519 O O . TYR A 1 191 ? 30.841 3.516 -46.529 1.00 91.12 191 TYR A O 1
ATOM 1527 N N . GLN A 1 192 ? 30.135 2.078 -44.962 1.00 87.06 192 GLN A N 1
ATOM 1528 C CA . GLN A 1 192 ? 30.678 0.892 -45.634 1.00 87.06 192 GLN A CA 1
ATOM 1529 C C . GLN A 1 192 ? 30.072 0.685 -47.029 1.00 87.06 192 GLN A C 1
ATOM 1531 O O . GLN A 1 192 ? 30.809 0.397 -47.971 1.00 87.06 192 GLN A O 1
ATOM 1536 N N . GLN A 1 193 ? 28.761 0.885 -47.195 1.00 84.25 193 GLN A N 1
ATOM 1537 C CA . GLN A 1 193 ? 28.113 0.811 -48.509 1.00 84.25 193 GLN A CA 1
ATOM 1538 C C . GLN A 1 193 ? 28.671 1.852 -49.484 1.00 84.25 193 GLN A C 1
ATOM 1540 O O . GLN A 1 193 ? 28.938 1.530 -50.641 1.00 84.25 193 GLN A O 1
ATOM 1545 N N . GLN A 1 194 ? 28.918 3.079 -49.018 1.00 87.06 194 GLN A N 1
ATOM 1546 C CA . GLN A 1 194 ? 29.514 4.123 -49.851 1.00 87.06 194 GLN A CA 1
ATOM 1547 C C . GLN A 1 194 ? 30.935 3.757 -50.308 1.00 87.06 194 GLN A C 1
ATOM 1549 O O . GLN A 1 194 ? 31.289 3.975 -51.468 1.00 87.06 194 GLN A O 1
ATOM 1554 N N . VAL A 1 195 ? 31.750 3.173 -49.423 1.00 88.69 195 VAL A N 1
ATOM 1555 C CA . VAL A 1 195 ? 33.099 2.701 -49.775 1.00 88.69 195 VAL A CA 1
ATOM 1556 C C . VAL A 1 195 ? 33.041 1.581 -50.815 1.00 88.69 195 VAL A C 1
ATOM 1558 O O . VAL A 1 195 ? 33.798 1.621 -51.785 1.00 88.69 195 VAL A O 1
ATOM 1561 N N . LEU A 1 196 ? 32.133 0.614 -50.654 1.00 84.06 196 LEU A N 1
ATOM 1562 C CA . LEU A 1 196 ? 31.957 -0.485 -51.611 1.00 84.06 196 LEU A CA 1
ATOM 1563 C C . LEU A 1 196 ? 31.517 0.015 -52.993 1.00 84.06 196 LEU A C 1
ATOM 1565 O O . LEU A 1 196 ? 32.028 -0.461 -54.006 1.00 84.06 196 LEU A O 1
ATOM 1569 N N . GLU A 1 197 ? 30.616 0.994 -53.052 1.00 84.56 197 GLU A N 1
ATOM 1570 C CA . GLU A 1 197 ? 30.176 1.590 -54.317 1.00 84.56 197 GLU A CA 1
ATOM 1571 C C . GLU A 1 197 ? 31.322 2.341 -55.017 1.00 84.56 197 GLU A C 1
ATOM 1573 O O . GLU A 1 197 ? 31.556 2.147 -56.211 1.00 84.56 197 GLU A O 1
ATOM 1578 N N . ASN A 1 198 ? 32.114 3.115 -54.266 1.00 81.50 198 ASN A N 1
ATOM 1579 C CA . ASN A 1 198 ? 33.316 3.764 -54.799 1.00 81.50 198 ASN A CA 1
ATOM 1580 C C . ASN A 1 198 ? 34.329 2.735 -55.334 1.00 81.50 198 ASN A C 1
ATOM 1582 O O . ASN A 1 198 ? 34.902 2.927 -56.408 1.00 81.50 198 ASN A O 1
ATOM 1586 N N . GLN A 1 199 ? 34.531 1.617 -54.627 1.00 77.38 199 GLN A N 1
ATOM 1587 C CA . GLN A 1 199 ? 35.401 0.535 -55.098 1.00 77.38 199 GLN A CA 1
ATOM 1588 C C . GLN A 1 199 ? 34.869 -0.132 -56.370 1.00 77.38 199 GLN A C 1
ATOM 1590 O O . GLN A 1 199 ? 35.662 -0.405 -57.266 1.00 77.38 199 GLN A O 1
ATOM 1595 N N . ARG A 1 200 ? 33.552 -0.346 -56.497 1.00 72.69 200 ARG A N 1
ATOM 1596 C CA . ARG A 1 200 ? 32.939 -0.875 -57.730 1.00 72.69 200 ARG A CA 1
ATOM 1597 C C . ARG A 1 200 ? 33.153 0.040 -58.931 1.00 72.69 200 ARG A C 1
ATOM 1599 O O . ARG A 1 200 ? 33.410 -0.439 -60.033 1.00 72.69 200 ARG A O 1
ATOM 1606 N N . GLN A 1 201 ? 33.064 1.354 -58.740 1.00 74.00 201 GLN A N 1
ATOM 1607 C CA . GLN A 1 201 ? 33.317 2.309 -59.822 1.00 74.00 201 GLN A CA 1
ATOM 1608 C C . GLN A 1 201 ? 34.781 2.269 -60.270 1.00 74.00 201 GLN A C 1
ATOM 1610 O O . GLN A 1 201 ? 35.053 2.233 -61.469 1.00 74.00 201 GLN A O 1
ATOM 1615 N N . LEU A 1 202 ? 35.720 2.190 -59.323 1.00 70.75 202 LEU A N 1
ATOM 1616 C CA . LEU A 1 202 ? 37.144 2.032 -59.623 1.00 70.75 202 LEU A CA 1
ATOM 1617 C C . LEU A 1 202 ? 37.450 0.675 -60.271 1.00 70.75 202 LEU A C 1
ATOM 1619 O O . LEU A 1 202 ? 38.202 0.630 -61.244 1.00 70.75 202 LEU A O 1
ATOM 1623 N N . SER A 1 203 ? 36.849 -0.426 -59.809 1.00 60.75 203 SER A N 1
ATOM 1624 C CA . SER A 1 203 ? 37.037 -1.733 -60.443 1.00 60.75 203 SER A CA 1
ATOM 1625 C C . SER A 1 203 ? 36.487 -1.741 -61.864 1.00 60.75 203 SER A C 1
ATOM 1627 O O . SER A 1 203 ? 37.175 -2.216 -62.754 1.00 60.75 203 SER A O 1
ATOM 1629 N N . ASN A 1 204 ? 35.316 -1.152 -62.117 1.00 61.00 204 ASN A N 1
ATOM 1630 C CA . ASN A 1 204 ? 34.758 -1.048 -63.469 1.00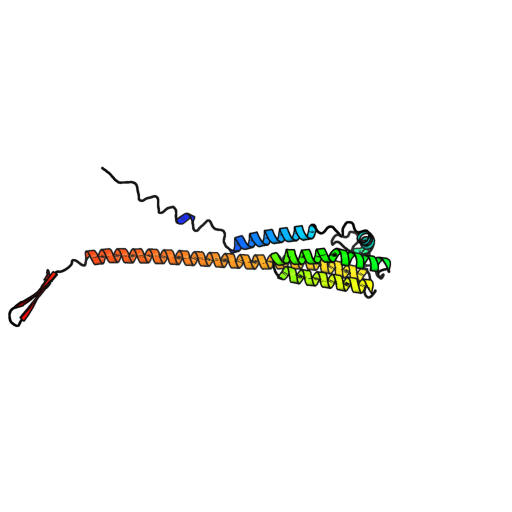 61.00 204 ASN A CA 1
ATOM 1631 C C . ASN A 1 204 ? 35.567 -0.101 -64.372 1.00 61.00 204 ASN A C 1
ATOM 1633 O O . ASN A 1 204 ? 35.678 -0.349 -65.568 1.00 61.00 204 ASN A O 1
ATOM 1637 N N . ALA A 1 205 ? 36.163 0.963 -63.822 1.00 59.03 205 ALA A N 1
ATOM 1638 C CA . ALA A 1 205 ? 37.036 1.866 -64.577 1.00 59.03 205 ALA A CA 1
ATOM 1639 C C . ALA A 1 205 ? 38.387 1.221 -64.943 1.00 59.03 205 ALA A C 1
ATOM 1641 O O . ALA A 1 205 ? 38.967 1.551 -65.978 1.00 59.03 205 ALA A O 1
ATOM 1642 N N . THR A 1 206 ? 38.878 0.297 -64.109 1.00 58.12 206 THR A N 1
ATOM 1643 C CA . THR A 1 206 ? 40.172 -0.387 -64.293 1.00 58.12 206 THR A CA 1
ATOM 1644 C C . THR A 1 206 ? 40.026 -1.724 -65.032 1.00 58.12 206 THR A C 1
ATOM 1646 O O . THR A 1 206 ? 40.930 -2.139 -65.753 1.00 58.12 206 THR A O 1
ATOM 1649 N N . ALA A 1 207 ? 38.869 -2.379 -64.922 1.00 56.59 207 ALA A N 1
ATOM 1650 C CA . ALA A 1 207 ? 38.484 -3.554 -65.693 1.00 56.59 207 ALA A CA 1
ATOM 1651 C C . ALA A 1 207 ? 37.945 -3.128 -67.064 1.00 56.59 207 ALA A C 1
ATOM 1653 O O . ALA A 1 207 ? 36.766 -3.293 -67.378 1.00 56.59 207 ALA A O 1
ATOM 1654 N N . ARG A 1 208 ? 38.816 -2.589 -67.923 1.00 56.22 208 ARG A N 1
ATOM 1655 C CA . ARG A 1 208 ? 38.533 -2.672 -69.360 1.00 56.22 208 ARG A CA 1
ATOM 1656 C C . ARG A 1 208 ? 38.464 -4.162 -69.711 1.00 56.22 208 ARG A C 1
ATOM 1658 O O . ARG A 1 208 ? 39.404 -4.875 -69.359 1.00 56.22 208 ARG A O 1
ATOM 1665 N N . PRO A 1 209 ? 37.391 -4.656 -70.354 1.00 56.56 209 PRO A N 1
ATOM 1666 C CA . PRO A 1 209 ? 37.355 -6.039 -70.801 1.00 56.56 209 PRO A CA 1
ATOM 1667 C C . PRO A 1 209 ? 38.468 -6.227 -71.832 1.00 56.56 209 PRO A C 1
ATOM 1669 O O . PRO A 1 209 ? 38.348 -5.765 -72.965 1.00 56.56 209 PRO A O 1
ATOM 1672 N N . THR A 1 210 ? 39.568 -6.857 -71.425 1.00 60.41 210 THR A N 1
ATOM 1673 C CA . THR A 1 210 ? 40.624 -7.235 -72.355 1.00 60.41 210 THR A CA 1
ATOM 1674 C C . THR A 1 210 ? 40.186 -8.499 -73.067 1.00 60.41 210 THR A C 1
ATOM 1676 O O . THR A 1 210 ? 39.899 -9.532 -72.453 1.00 60.41 210 THR A O 1
ATOM 1679 N N . THR A 1 211 ? 40.070 -8.417 -74.388 1.00 62.91 211 THR A N 1
ATOM 1680 C CA . THR A 1 211 ? 39.646 -9.577 -75.171 1.00 62.91 211 THR A CA 1
ATOM 1681 C C . THR A 1 211 ? 40.883 -10.418 -75.413 1.00 62.91 211 THR A C 1
ATOM 1683 O O . THR A 1 211 ? 41.758 -10.054 -76.194 1.00 62.91 211 THR A O 1
ATOM 1686 N N . THR A 1 212 ? 40.989 -11.539 -74.705 1.00 73.44 212 THR A N 1
ATOM 1687 C CA . THR A 1 212 ? 42.080 -12.485 -74.932 1.00 73.44 212 THR A CA 1
ATOM 1688 C C . THR A 1 212 ? 41.649 -13.442 -76.022 1.00 73.44 212 THR A C 1
ATOM 1690 O O . THR A 1 212 ? 40.793 -14.295 -75.795 1.00 73.44 212 THR A O 1
ATOM 1693 N N . ASN A 1 213 ? 42.220 -13.287 -77.212 1.00 69.50 213 ASN A N 1
ATOM 1694 C CA . ASN A 1 213 ? 41.962 -14.209 -78.303 1.00 69.50 213 ASN A CA 1
ATOM 1695 C C . ASN A 1 213 ? 43.099 -15.226 -78.372 1.00 69.50 213 ASN A C 1
ATOM 1697 O O . ASN A 1 213 ? 44.261 -14.853 -78.565 1.00 69.50 213 ASN A O 1
ATOM 1701 N N . CYS A 1 214 ? 42.758 -16.494 -78.170 1.00 79.38 214 CYS A N 1
ATOM 1702 C CA . CYS A 1 214 ? 43.700 -17.600 -78.202 1.00 79.38 214 CYS A CA 1
ATOM 1703 C C . CYS A 1 214 ? 43.434 -18.453 -79.437 1.00 79.38 214 CYS A C 1
ATOM 1705 O O . CYS A 1 214 ? 42.323 -18.943 -79.622 1.00 79.38 214 CYS A O 1
ATOM 1707 N N . HIS A 1 215 ? 44.469 -18.657 -80.249 1.00 74.56 215 HIS A N 1
ATOM 1708 C CA . HIS A 1 215 ? 44.400 -19.479 -81.454 1.00 74.56 215 HIS A CA 1
ATOM 1709 C C . HIS A 1 215 ? 45.485 -20.551 -81.423 1.00 74.56 215 HIS A C 1
ATOM 1711 O O . HIS A 1 215 ? 46.610 -20.319 -80.971 1.00 74.56 215 HIS A O 1
ATOM 1717 N N . TYR A 1 216 ? 45.138 -21.733 -81.925 1.00 72.00 216 TYR A N 1
ATOM 1718 C CA . TYR A 1 216 ? 46.098 -22.794 -82.204 1.00 72.00 216 TYR A CA 1
ATOM 1719 C C . TYR A 1 216 ? 46.684 -22.588 -83.601 1.00 72.00 216 TYR A C 1
ATOM 1721 O O . TYR A 1 216 ? 45.946 -22.529 -84.583 1.00 72.00 216 TYR A O 1
ATOM 1729 N N . ILE A 1 217 ? 48.011 -22.494 -83.693 1.00 72.06 217 ILE A N 1
ATOM 1730 C CA . ILE A 1 217 ? 48.736 -22.464 -84.969 1.00 72.06 217 ILE A CA 1
ATOM 1731 C C . ILE A 1 217 ? 49.670 -23.675 -84.976 1.00 72.06 217 ILE A C 1
ATOM 1733 O O . ILE A 1 217 ? 50.703 -23.693 -84.296 1.00 72.06 217 ILE A O 1
ATOM 1737 N N . GLY A 1 218 ? 49.268 -24.721 -85.702 1.00 76.31 218 GLY A N 1
ATOM 1738 C CA . GLY A 1 218 ? 49.938 -26.025 -85.671 1.00 76.31 218 GLY A CA 1
ATOM 1739 C C . GLY A 1 218 ? 49.879 -26.654 -84.271 1.00 76.31 218 GLY A C 1
ATOM 1740 O O . GLY A 1 218 ? 48.817 -26.682 -83.657 1.00 76.31 218 GLY A O 1
ATOM 1741 N N . ASN A 1 219 ? 51.025 -27.100 -83.740 1.00 77.12 219 ASN A N 1
ATOM 1742 C CA . ASN A 1 219 ? 51.146 -27.663 -82.381 1.00 77.12 219 ASN A CA 1
ATOM 1743 C C . ASN A 1 219 ? 51.447 -26.617 -81.289 1.00 77.12 219 ASN A C 1
ATOM 1745 O O . ASN A 1 219 ? 51.818 -26.982 -80.175 1.00 77.12 219 ASN A O 1
ATOM 1749 N N . SER A 1 220 ? 51.334 -25.321 -81.592 1.00 60.75 220 SER A N 1
ATOM 1750 C CA . SER A 1 220 ? 51.609 -24.250 -80.629 1.00 60.75 220 SER A CA 1
ATOM 1751 C C . SER A 1 220 ? 50.341 -23.469 -80.281 1.00 60.75 220 SER A C 1
ATOM 1753 O O . SER A 1 220 ? 49.552 -23.116 -81.159 1.00 60.75 220 SER A O 1
ATOM 1755 N N . PHE A 1 221 ? 50.149 -23.210 -78.986 1.00 77.88 221 PHE A N 1
ATOM 1756 C CA . PHE A 1 221 ? 49.047 -22.411 -78.454 1.00 77.88 221 PHE A CA 1
ATOM 1757 C C . PHE A 1 221 ? 49.528 -20.982 -78.208 1.00 77.88 221 PHE A C 1
ATOM 1759 O O . PHE A 1 221 ? 50.507 -20.779 -77.485 1.00 77.88 221 PHE A O 1
ATOM 1766 N N . ARG A 1 222 ? 48.860 -19.986 -78.802 1.00 73.56 222 ARG A N 1
ATOM 1767 C CA . ARG A 1 222 ? 49.226 -18.575 -78.628 1.00 73.56 222 ARG A CA 1
ATOM 1768 C C . ARG A 1 222 ? 48.000 -17.739 -78.286 1.00 73.56 222 ARG A C 1
ATOM 1770 O O . ARG A 1 222 ? 46.999 -17.783 -78.995 1.00 73.56 222 ARG A O 1
ATOM 1777 N N . CYS A 1 223 ? 48.111 -16.948 -77.224 1.00 77.38 223 CYS A N 1
ATOM 1778 C CA . CYS A 1 223 ? 47.105 -15.971 -76.826 1.00 77.38 223 CYS A CA 1
ATOM 1779 C C . CYS A 1 223 ? 47.627 -14.554 -77.052 1.00 77.38 223 CYS A C 1
ATOM 1781 O O . CYS A 1 223 ? 48.785 -14.254 -76.761 1.00 77.38 223 CYS A O 1
ATOM 1783 N N . THR A 1 224 ? 46.755 -13.687 -77.553 1.00 72.31 224 THR A N 1
ATOM 1784 C CA . THR A 1 224 ? 46.997 -12.247 -77.704 1.00 72.31 224 THR A CA 1
ATOM 1785 C C . THR A 1 224 ? 45.929 -11.484 -76.936 1.00 72.31 224 THR A C 1
ATOM 1787 O O . THR A 1 224 ? 44.740 -11.772 -77.087 1.00 72.31 224 THR A O 1
ATOM 1790 N N . HIS A 1 225 ? 46.362 -10.541 -76.102 1.00 72.00 225 HIS A N 1
ATOM 1791 C CA . HIS A 1 225 ? 45.495 -9.680 -75.302 1.00 72.00 225 HIS A CA 1
ATOM 1792 C C . HIS A 1 225 ? 45.285 -8.345 -76.037 1.00 72.00 225 HIS A C 1
ATOM 1794 O O . HIS A 1 225 ? 46.272 -7.730 -76.444 1.00 72.00 225 HIS A O 1
ATOM 1800 N N . TYR A 1 226 ? 44.027 -7.922 -76.200 1.00 58.38 226 TYR A N 1
ATOM 1801 C CA . TYR A 1 226 ? 43.616 -6.613 -76.734 1.00 58.38 226 TYR A CA 1
ATOM 1802 C C . TYR A 1 226 ? 42.970 -5.767 -75.643 1.00 58.38 226 TYR A C 1
ATOM 1804 O O . TYR A 1 226 ? 42.171 -6.355 -74.875 1.00 58.38 226 TYR A O 1
#

Solvent-accessible surface area (backbone atoms only — not comparable to full-atom values): 12765 Å² total; per-residue (Å²): 143,84,90,89,87,88,82,77,79,72,78,68,64,64,71,58,70,80,77,70,73,77,52,71,35,55,54,50,50,54,49,39,52,52,39,45,56,49,24,54,52,56,46,72,64,57,63,74,56,88,76,32,67,45,50,61,61,43,57,76,55,46,66,89,57,95,81,50,93,54,49,73,64,32,44,66,32,82,49,59,59,48,75,66,52,34,50,29,52,51,55,50,50,64,63,41,50,65,45,56,50,50,37,41,60,37,31,50,73,48,40,64,66,53,30,56,52,49,54,49,54,52,52,51,52,51,52,48,49,52,30,30,58,70,56,76,32,32,38,9,58,50,25,45,53,42,52,52,48,56,53,48,48,60,52,51,55,50,50,53,51,50,50,53,52,51,55,35,52,51,49,39,52,52,50,52,52,52,52,51,52,50,52,52,51,50,52,53,51,54,52,51,52,53,52,52,52,54,48,52,54,50,48,58,70,69,55,64,86,60,53,68,52,70,52,74,62,84,96,43,83,49,75,47,80,83